Protein AF-0000000081896675 (afdb_homodimer)

Secondary structure (DSSP, 8-state):
--------HHHHHHHHHHHHH----SHHHHHHHHHHH--GGGSSHHHHHHHHHHHHHHHHH-TTTS-HHHHHHHHHHHHHHHHS-HHHHHHHHHT--SSHHHHHHHHHHHHHHHHHHHHHHHHHS-HHHH--/--------HHHHHHHHHHHHH----SHHHHHHHHHHH--GGGSSHHHHHHHHHHHHHHHHH-TTTS-HHHHHHHHHHHHHHHHS-HHHHHHHHHT--SSHHHHHHHHHHHHHHHHHHHHHHHHHS-TTTS--

Nearest PDB structures (foldseek):
  3lhr-assembly1_A  TM=9.397E-01  e=2.210E-07  Homo sapiens
  2fi2-assembly1_B  TM=7.933E-01  e=1.706E-06  Homo sapiens
  2fi2-assembly1_A  TM=7.905E-01  e=7.663E-06  Homo sapiens
  4bhx-assembly1_A  TM=8.674E-01  e=9.006E-05  Homo sapiens
  4e6s-assembly1_A-2  TM=8.207E-01  e=6.280E-05  Mus musculus

InterPro domains:
  IPR003309 SCAN domain [PF02023] (29-116)
  IPR003309 SCAN domain [PS50804] (32-110)
  IPR003309 SCAN domain [SM00431] (28-124)
  IPR003309 SCAN domain [cd07936] (28-111)
  IPR038269 SCAN domain superfamily [G3DSA:1.10.4020.10] (24-125)
  IPR050916 SCAN domain and C2H2-type zinc finger [PTHR45935] (19-122)

Radius of gyration: 24.99 Å; Cα contacts (8 Å, |Δi|>4): 218; chains: 2; bounding box: 49×81×49 Å

Organism: Varanus komodoensis (NCBI:txid61221)

Structure (mmCIF, N/CA/C/O backbone):
data_AF-0000000081896675-model_v1
#
loop_
_entity.id
_entity.type
_entity.pdbx_description
1 polymer 'SCAN box domain-containing protein'
#
loop_
_atom_site.group_PDB
_atom_site.id
_atom_site.type_symbol
_atom_site.label_atom_id
_atom_site.label_alt_id
_atom_site.label_comp_id
_atom_site.label_asym_id
_atom_site.label_entity_id
_atom_site.label_seq_id
_atom_site.pdbx_PDB_ins_code
_atom_site.Cartn_x
_atom_site.Cartn_y
_atom_site.Cartn_z
_atom_site.occupancy
_atom_site.B_iso_or_equiv
_atom_site.auth_seq_id
_atom_site.auth_comp_id
_atom_site.auth_asym_id
_atom_site.auth_atom_id
_atom_site.pdbx_PDB_model_num
ATOM 1 N N . MET A 1 1 ? -23.453 37.656 -21.078 1 29.42 1 MET A N 1
ATOM 2 C CA . MET A 1 1 ? -22.656 37.938 -19.875 1 29.42 1 MET A CA 1
ATOM 3 C C . MET A 1 1 ? -22 36.656 -19.344 1 29.42 1 MET A C 1
ATOM 5 O O . MET A 1 1 ? -22.688 35.719 -18.953 1 29.42 1 MET A O 1
ATOM 9 N N . GLU A 1 2 ? -20.969 36.188 -20 1 34.16 2 GLU A N 1
ATOM 10 C CA . GLU A 1 2 ? -20.188 34.969 -19.906 1 34.16 2 GLU A CA 1
ATOM 11 C C . GLU A 1 2 ? -19.688 34.75 -18.469 1 34.16 2 GLU A C 1
ATOM 13 O O . GLU A 1 2 ? -19.062 35.656 -17.891 1 34.16 2 GLU A O 1
ATOM 18 N N . GLY A 1 3 ? -20.406 34.156 -17.547 1 33.5 3 GLY A N 1
ATOM 19 C CA . GLY A 1 3 ? -20.141 33.938 -16.141 1 33.5 3 GLY A CA 1
ATOM 20 C C . GLY A 1 3 ? -18.766 33.406 -15.859 1 33.5 3 GLY A C 1
ATOM 21 O O . GLY A 1 3 ? -18.406 32.312 -16.359 1 33.5 3 GLY A O 1
ATOM 22 N N . LYS A 1 4 ? -17.719 34.25 -15.648 1 40.53 4 LYS A N 1
ATOM 23 C CA . LYS A 1 4 ? -16.359 33.969 -15.172 1 40.53 4 LYS A CA 1
ATOM 24 C C . LYS A 1 4 ? -16.391 33.031 -13.977 1 40.53 4 LYS A C 1
ATOM 26 O O . LYS A 1 4 ? -16.906 33.375 -12.914 1 40.53 4 LYS A O 1
ATOM 31 N N . ILE A 1 5 ? -16.609 31.844 -14.156 1 43.22 5 ILE A N 1
ATOM 32 C CA . ILE A 1 5 ? -16.453 30.891 -13.07 1 43.22 5 ILE A CA 1
ATOM 33 C C . ILE A 1 5 ? -15.164 31.172 -12.305 1 43.22 5 ILE A C 1
ATOM 35 O O . ILE A 1 5 ? -14.078 31.219 -12.891 1 43.22 5 ILE A O 1
ATOM 39 N N . SER A 1 6 ? -15.203 32.156 -11.273 1 36.41 6 SER A N 1
ATOM 40 C CA . SER A 1 6 ? -14.188 32.438 -10.273 1 36.41 6 SER A CA 1
ATOM 41 C C . SER A 1 6 ? -13.508 31.188 -9.773 1 36.41 6 SER A C 1
ATOM 43 O O . SER A 1 6 ? -14.18 30.25 -9.305 1 36.41 6 SER A O 1
ATOM 45 N N . SER A 1 7 ? -12.633 30.703 -10.523 1 44.41 7 SER A N 1
ATOM 46 C CA . SER A 1 7 ? -11.734 29.719 -9.93 1 44.41 7 SER A CA 1
ATOM 47 C C . SER A 1 7 ? -11.469 30.031 -8.461 1 44.41 7 SER A C 1
ATOM 49 O O . SER A 1 7 ? -10.883 31.062 -8.141 1 44.41 7 SER A O 1
ATOM 51 N N . GLY A 1 8 ? -12.359 29.859 -7.492 1 40.22 8 GLY A N 1
ATOM 52 C CA . GLY A 1 8 ? -12.438 30.156 -6.074 1 40.22 8 GLY A CA 1
ATOM 53 C C . GLY A 1 8 ? -11.125 29.953 -5.344 1 40.22 8 GLY A C 1
ATOM 54 O O . GLY A 1 8 ? -10.18 29.406 -5.91 1 40.22 8 GLY A O 1
ATOM 55 N N . PRO A 1 9 ? -10.93 30.516 -4.039 1 47.03 9 PRO A N 1
ATOM 56 C CA . PRO A 1 9 ? -9.766 30.484 -3.15 1 47.03 9 PRO A CA 1
ATOM 57 C C . PRO A 1 9 ? -9.039 29.141 -3.168 1 47.03 9 PRO A C 1
ATOM 59 O O . PRO A 1 9 ? -7.883 29.062 -2.746 1 47.03 9 PRO A O 1
ATOM 62 N N . GLU A 1 10 ? -9.742 28.172 -3.484 1 49.12 10 GLU A N 1
ATOM 63 C CA . GLU A 1 10 ? -9.148 26.844 -3.453 1 49.12 10 GLU A CA 1
ATOM 64 C C . GLU A 1 10 ? -8.078 26.703 -4.531 1 49.12 10 GLU A C 1
ATOM 66 O O . GLU A 1 10 ? -7.051 26.062 -4.309 1 49.12 10 GLU A O 1
ATOM 71 N N . ALA A 1 11 ? -8.297 27.188 -5.664 1 51.72 11 ALA A N 1
ATOM 72 C CA . ALA A 1 11 ? -7.352 27.188 -6.773 1 51.72 11 ALA A CA 1
ATOM 73 C C . ALA A 1 11 ? -6.109 28.016 -6.441 1 51.72 11 ALA A C 1
ATOM 75 O O . ALA A 1 11 ? -4.988 27.625 -6.781 1 51.72 11 ALA A O 1
ATOM 76 N N . GLY A 1 12 ? -6.242 29.078 -5.832 1 47.81 12 GLY A N 1
ATOM 77 C CA . GLY A 1 12 ? -5.156 29.938 -5.391 1 47.81 12 GLY A CA 1
ATOM 78 C C . GLY A 1 12 ? -4.23 29.25 -4.395 1 47.81 12 GLY A C 1
ATOM 79 O O . GLY A 1 12 ? -3.008 29.391 -4.488 1 47.81 12 GLY A O 1
ATOM 80 N N . ARG A 1 13 ? -4.883 28.672 -3.482 1 49.53 13 ARG A N 1
ATOM 81 C CA . ARG A 1 13 ? -4.094 27.969 -2.475 1 49.53 13 ARG A CA 1
ATOM 82 C C . ARG A 1 13 ? -3.314 26.812 -3.094 1 49.53 13 ARG A C 1
ATOM 84 O O . ARG A 1 13 ? -2.139 26.609 -2.783 1 49.53 13 ARG A O 1
ATOM 91 N N . ARG A 1 14 ? -3.943 26.109 -3.961 1 49.22 14 ARG A N 1
ATOM 92 C CA . ARG A 1 14 ? -3.289 25.016 -4.68 1 49.22 14 ARG A CA 1
ATOM 93 C C . ARG A 1 14 ? -2.117 25.547 -5.508 1 49.22 14 ARG A C 1
ATOM 95 O O . ARG A 1 14 ? -1.082 24.875 -5.613 1 49.22 14 ARG A O 1
ATOM 102 N N . GLY A 1 15 ? -2.322 26.516 -6.203 1 49.38 15 GLY A N 1
ATOM 103 C CA . GLY A 1 15 ? -1.265 27.172 -6.965 1 49.38 15 GLY A CA 1
ATOM 104 C C . GLY A 1 15 ? -0.111 27.641 -6.098 1 49.38 15 GLY A C 1
ATOM 105 O O . GLY A 1 15 ? 1.053 27.5 -6.48 1 49.38 15 GLY A O 1
ATOM 106 N N . LEU A 1 16 ? -0.355 28.266 -4.984 1 46.56 16 LEU A N 1
ATOM 107 C CA . LEU A 1 16 ? 0.668 28.781 -4.086 1 46.56 16 LEU A CA 1
ATOM 108 C C . LEU A 1 16 ? 1.479 27.641 -3.473 1 46.56 16 LEU A C 1
ATOM 110 O O . LEU A 1 16 ? 2.707 27.734 -3.381 1 46.56 16 LEU A O 1
ATOM 114 N N . VAL A 1 17 ? 0.762 26.656 -2.984 1 49.81 17 VAL A N 1
ATOM 115 C CA . VAL A 1 17 ? 1.517 25.578 -2.363 1 49.81 17 VAL A CA 1
ATOM 116 C C . VAL A 1 17 ? 2.385 24.891 -3.41 1 49.81 17 VAL A C 1
ATOM 118 O O . VAL A 1 17 ? 3.523 24.516 -3.131 1 49.81 17 VAL A O 1
ATOM 121 N N . ARG A 1 18 ? 1.844 24.688 -4.641 1 50.22 18 ARG A N 1
ATOM 122 C CA . ARG A 1 18 ? 2.658 24.109 -5.703 1 50.22 18 ARG A CA 1
ATOM 123 C C . ARG A 1 18 ? 3.893 24.969 -5.977 1 50.22 18 ARG A C 1
ATOM 125 O O . ARG A 1 18 ? 4.961 24.438 -6.289 1 50.22 18 ARG A O 1
ATOM 132 N N . LYS A 1 19 ? 3.832 26.219 -6.141 1 49.09 19 LYS A N 1
ATOM 133 C CA . LYS A 1 19 ? 4.941 27.141 -6.402 1 49.09 19 LYS A CA 1
ATOM 134 C C . LYS A 1 19 ? 6.023 27 -5.332 1 49.09 19 LYS A C 1
ATOM 136 O O . LYS A 1 19 ? 7.207 27.188 -5.613 1 49.09 19 LYS A O 1
ATOM 141 N N . ILE A 1 20 ? 5.727 26.891 -4.051 1 48.5 20 ILE A N 1
ATOM 142 C CA . ILE A 1 20 ? 6.719 26.828 -2.98 1 48.5 20 ILE A CA 1
ATOM 143 C C . ILE A 1 20 ? 7.41 25.453 -2.998 1 48.5 20 ILE A C 1
ATOM 145 O O . ILE A 1 20 ? 8.625 25.375 -2.799 1 48.5 20 ILE A O 1
ATOM 149 N N . LEU A 1 21 ? 6.629 24.469 -3.125 1 46.22 21 LEU A N 1
ATOM 150 C CA . LEU A 1 21 ? 7.266 23.188 -2.881 1 46.22 21 LEU A CA 1
ATOM 151 C C . LEU A 1 21 ? 8.008 22.703 -4.121 1 46.22 21 LEU A C 1
ATOM 153 O O . LEU A 1 21 ? 8.797 21.75 -4.051 1 46.22 21 LEU A O 1
ATOM 157 N N . GLY A 1 22 ? 8.289 23.516 -5.211 1 46.34 22 GLY A N 1
ATOM 158 C CA . GLY A 1 22 ? 9.156 23.281 -6.359 1 46.34 22 GLY A CA 1
ATOM 159 C C . GLY A 1 22 ? 8.992 21.891 -6.961 1 46.34 22 GLY A C 1
ATOM 160 O O . GLY A 1 22 ? 9.875 21.422 -7.676 1 46.34 22 GLY A O 1
ATOM 161 N N . GLY A 1 23 ? 8.242 20.984 -6.332 1 48.16 23 GLY A N 1
ATOM 162 C CA . GLY A 1 23 ? 8.375 19.609 -6.801 1 48.16 23 GLY A CA 1
ATOM 163 C C . GLY A 1 23 ? 7.805 19.406 -8.195 1 48.16 23 GLY A C 1
ATOM 164 O O . GLY A 1 23 ? 6.949 20.172 -8.641 1 48.16 23 GLY A O 1
ATOM 165 N N . GLU A 1 24 ? 8.547 19.125 -9.055 1 49.91 24 GLU A N 1
ATOM 166 C CA . GLU A 1 24 ? 8.055 18.625 -10.344 1 49.91 24 GLU A CA 1
ATOM 167 C C . GLU A 1 24 ? 6.75 17.859 -10.18 1 49.91 24 GLU A C 1
ATOM 169 O O . GLU A 1 24 ? 6.668 16.938 -9.367 1 49.91 24 GLU A O 1
ATOM 174 N N . PRO A 1 25 ? 5.629 18.359 -10.32 1 48.69 25 PRO A N 1
ATOM 175 C CA . PRO A 1 25 ? 4.254 17.969 -10.016 1 48.69 25 PRO A CA 1
ATOM 176 C C . PRO A 1 25 ? 4.078 16.453 -9.93 1 48.69 25 PRO A C 1
ATOM 178 O O . PRO A 1 25 ? 5.055 15.711 -10.055 1 48.69 25 PRO A O 1
ATOM 181 N N . GLY A 1 26 ? 2.721 15.914 -10.445 1 53.03 26 GLY A N 1
ATOM 182 C CA . GLY A 1 26 ? 1.498 15.133 -10.531 1 53.03 26 GLY A CA 1
ATOM 183 C C . GLY A 1 26 ? 1.747 13.672 -10.875 1 53.03 26 GLY A C 1
ATOM 184 O O . GLY A 1 26 ? 0.812 12.867 -10.914 1 53.03 26 GLY A O 1
ATOM 185 N N . SER A 1 27 ? 2.926 13.352 -11.25 1 75.38 27 SER A N 1
ATOM 186 C CA . SER A 1 27 ? 3.078 12.148 -12.055 1 75.38 27 SER A CA 1
ATOM 187 C C . SER A 1 27 ? 3.221 10.914 -11.172 1 75.38 27 SER A C 1
ATOM 189 O O . SER A 1 27 ? 2.625 9.867 -11.461 1 75.38 27 SER A O 1
ATOM 191 N N . SER A 1 28 ? 3.793 11.164 -9.914 1 88.69 28 SER A N 1
ATOM 192 C CA . SER A 1 28 ? 4.027 9.945 -9.148 1 88.69 28 SER A CA 1
ATOM 193 C C . SER A 1 28 ? 2.725 9.391 -8.578 1 88.69 28 SER A C 1
ATOM 195 O O . SER A 1 28 ? 2.502 8.18 -8.594 1 88.69 28 SER A O 1
ATOM 197 N N . ASP A 1 29 ? 1.844 10.344 -8.188 1 92.38 29 ASP A N 1
ATOM 198 C CA . ASP A 1 29 ? 0.586 9.922 -7.578 1 92.38 29 ASP A CA 1
ATOM 199 C C . ASP A 1 29 ? -0.315 9.234 -8.602 1 92.38 29 ASP A C 1
ATOM 201 O O . ASP A 1 29 ? -1.058 8.312 -8.258 1 92.38 29 ASP A O 1
ATOM 205 N N . GLU A 1 30 ? -0.283 9.727 -9.75 1 92.31 30 GLU A N 1
ATOM 206 C CA . GLU A 1 30 ? -1.066 9.094 -10.805 1 92.31 30 GLU A CA 1
ATOM 207 C C . GLU A 1 30 ? -0.632 7.645 -11.023 1 92.31 30 GLU A C 1
ATOM 209 O O . GLU A 1 30 ? -1.472 6.758 -11.172 1 92.31 30 GLU A O 1
ATOM 214 N N . TRP A 1 31 ? 0.577 7.477 -11.062 1 95.25 31 TRP A N 1
ATOM 215 C CA . TRP A 1 31 ? 1.111 6.129 -11.234 1 95.25 31 TRP A CA 1
ATOM 216 C C . TRP A 1 31 ? 0.813 5.262 -10.016 1 95.25 31 TRP A C 1
ATOM 218 O O . TRP A 1 31 ? 0.477 4.082 -10.148 1 95.25 31 TRP A O 1
ATOM 228 N N . ARG A 1 32 ? 0.922 5.828 -8.812 1 97.38 32 ARG A N 1
ATOM 229 C CA . ARG A 1 32 ? 0.556 5.125 -7.586 1 97.38 32 ARG A CA 1
ATOM 230 C C . ARG A 1 32 ? -0.893 4.652 -7.637 1 97.38 32 ARG A C 1
ATOM 232 O O . ARG A 1 32 ? -1.188 3.506 -7.301 1 97.38 32 ARG A O 1
ATOM 239 N N . GLN A 1 33 ? -1.755 5.535 -8.07 1 96 33 GLN A N 1
ATOM 240 C CA . GLN A 1 33 ? -3.172 5.203 -8.18 1 96 33 GLN A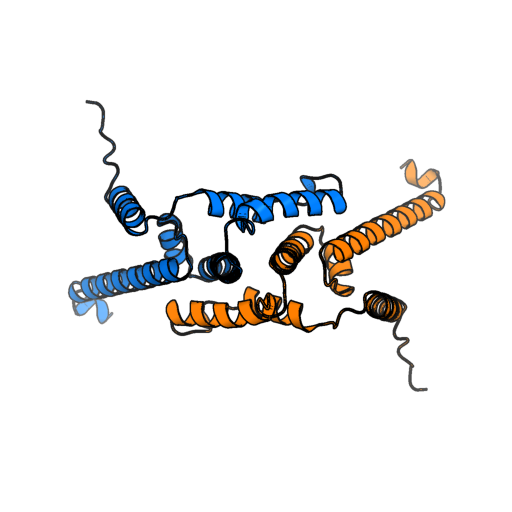 CA 1
ATOM 241 C C . GLN A 1 33 ? -3.395 4.055 -9.164 1 96 33 GLN A C 1
ATOM 243 O O . GLN A 1 33 ? -4.164 3.133 -8.883 1 96 33 GLN A O 1
ATOM 248 N N . ARG A 1 34 ? -2.715 4.141 -10.281 1 96.88 34 ARG A N 1
ATOM 249 C CA . ARG A 1 34 ? -2.824 3.072 -11.266 1 96.88 34 ARG A CA 1
ATOM 250 C C . ARG A 1 34 ? -2.301 1.754 -10.703 1 96.88 34 ARG A C 1
ATOM 252 O O . ARG A 1 34 ? -2.881 0.695 -10.953 1 96.88 34 ARG A O 1
ATOM 259 N N . PHE A 1 35 ? -1.201 1.82 -9.984 1 98.25 35 PHE A N 1
ATOM 260 C CA . PHE A 1 35 ? -0.596 0.659 -9.344 1 98.25 35 PHE A CA 1
ATOM 261 C C . PHE A 1 35 ? -1.557 0.03 -8.344 1 98.25 35 PHE A C 1
ATOM 263 O O . PHE A 1 35 ? -1.77 -1.185 -8.359 1 98.25 35 PHE A O 1
ATOM 270 N N . ARG A 1 36 ? -2.203 0.845 -7.59 1 98.12 36 ARG A N 1
ATOM 271 C CA . ARG A 1 36 ? -3.084 0.346 -6.539 1 98.12 36 ARG A CA 1
ATOM 272 C C . ARG A 1 36 ? -4.441 -0.052 -7.102 1 98.12 36 ARG A C 1
ATOM 274 O O . ARG A 1 36 ? -5.113 -0.932 -6.559 1 98.12 36 ARG A O 1
ATOM 281 N N . GLN A 1 37 ? -4.863 0.538 -8.117 1 97.38 37 GLN A N 1
ATOM 282 C CA . GLN A 1 37 ? -6.18 0.288 -8.688 1 97.38 37 GLN A CA 1
ATOM 283 C C . GLN A 1 37 ? -6.125 -0.842 -9.719 1 97.38 37 GLN A C 1
ATOM 285 O O . GLN A 1 37 ? -7.164 -1.289 -10.211 1 97.38 37 GLN A O 1
ATOM 290 N N . PHE A 1 38 ? -4.934 -1.321 -10.008 1 98.19 38 PHE A N 1
ATOM 291 C CA . PHE A 1 38 ? -4.781 -2.441 -10.922 1 98.19 38 PHE A CA 1
ATOM 292 C C . PHE A 1 38 ? -5.473 -3.686 -10.383 1 98.19 38 PHE A C 1
ATOM 294 O O . PHE A 1 38 ? -5.359 -3.996 -9.195 1 98.19 38 PHE A O 1
ATOM 301 N N . HIS A 1 39 ? -6.211 -4.441 -11.266 1 97.5 39 HIS A N 1
ATOM 302 C CA . HIS A 1 39 ? -6.934 -5.633 -10.844 1 97.5 39 HIS A CA 1
ATOM 303 C C . HIS A 1 39 ? -6.402 -6.879 -11.547 1 97.5 39 HIS A C 1
ATOM 305 O O . HIS A 1 39 ? -5.879 -6.789 -12.656 1 97.5 39 HIS A O 1
ATOM 311 N N . TYR A 1 40 ? -6.672 -7.941 -10.906 1 98.25 40 TYR A N 1
ATOM 312 C CA . TYR A 1 40 ? -6.219 -9.234 -11.398 1 98.25 40 TYR A CA 1
ATOM 313 C C . TYR A 1 40 ? -6.727 -9.484 -12.812 1 98.25 40 TYR A C 1
ATOM 315 O O . TYR A 1 40 ? -6.004 -10.031 -13.648 1 98.25 40 TYR A O 1
ATOM 323 N N . GLN A 1 41 ? -7.938 -9.086 -13.047 1 97 41 GLN A N 1
ATOM 324 C CA . GLN A 1 41 ? -8.617 -9.391 -14.305 1 97 41 GLN A CA 1
ATOM 325 C C . GLN A 1 41 ? -8.016 -8.594 -15.461 1 97 41 GLN A C 1
ATOM 327 O O . GLN A 1 41 ? -8.289 -8.883 -16.625 1 97 41 GLN A O 1
ATOM 332 N N . GLU A 1 42 ? -7.203 -7.656 -15.188 1 97.06 42 GLU A N 1
ATOM 333 C CA . GLU A 1 42 ? -6.664 -6.773 -16.219 1 97.06 42 GLU A CA 1
ATOM 334 C C . GLU A 1 42 ? -5.488 -7.426 -16.938 1 97.06 42 GLU A C 1
ATOM 336 O O . GLU A 1 42 ? -4.902 -6.828 -17.844 1 97.06 42 GLU A O 1
ATOM 341 N N . ALA A 1 43 ? -5.043 -8.609 -16.625 1 96.56 43 ALA A N 1
ATOM 342 C CA . ALA A 1 43 ? -3.953 -9.344 -17.25 1 96.56 43 ALA A CA 1
ATOM 343 C C . ALA A 1 43 ? -4.254 -10.844 -17.297 1 96.56 43 ALA A C 1
ATOM 345 O O . ALA A 1 43 ? -5.145 -11.32 -16.594 1 96.56 43 ALA A O 1
ATOM 346 N N . GLU A 1 44 ? -3.361 -11.477 -18.125 1 94.62 44 GLU A N 1
ATOM 347 C CA . GLU A 1 44 ? -3.582 -12.906 -18.344 1 94.62 44 GLU A CA 1
ATOM 348 C C . GLU A 1 44 ? -2.838 -13.742 -17.312 1 94.62 44 GLU A C 1
ATOM 350 O O . GLU A 1 44 ? -1.721 -14.203 -17.562 1 94.62 44 GLU A O 1
ATOM 355 N N . GLY A 1 45 ? -3.412 -13.938 -16.156 1 96.81 45 GLY A N 1
ATOM 356 C CA . GLY A 1 45 ? -2.848 -14.82 -15.156 1 96.81 45 GLY A CA 1
ATOM 357 C C . GLY A 1 45 ? -1.881 -14.125 -14.219 1 96.81 45 GLY A C 1
ATOM 358 O O . GLY A 1 45 ? -1.584 -12.945 -14.391 1 96.81 45 GLY A O 1
ATOM 359 N N . PRO A 1 46 ? -1.298 -14.891 -13.305 1 98.44 46 PRO A N 1
ATOM 360 C CA . PRO A 1 46 ? -0.486 -14.336 -12.219 1 98.44 46 PRO A CA 1
ATOM 361 C C . PRO A 1 46 ? 0.821 -13.719 -12.719 1 98.44 46 PRO A C 1
ATOM 363 O O . PRO A 1 46 ? 1.224 -12.656 -12.242 1 98.44 46 PRO A O 1
ATOM 366 N N . ARG A 1 47 ? 1.521 -14.359 -13.641 1 98.38 47 ARG A N 1
ATOM 367 C CA . ARG A 1 47 ? 2.814 -13.883 -14.125 1 98.38 47 ARG A CA 1
ATOM 368 C C . ARG A 1 47 ? 2.674 -12.539 -14.828 1 98.38 47 ARG A C 1
ATOM 370 O O . ARG A 1 47 ? 3.461 -11.617 -14.586 1 98.38 47 ARG A O 1
ATOM 377 N N . GLU A 1 48 ? 1.73 -12.438 -15.648 1 98.62 48 GLU A N 1
ATOM 378 C CA . GLU A 1 48 ? 1.511 -11.172 -16.344 1 98.62 48 GLU A CA 1
ATOM 379 C C . GLU A 1 48 ? 1.033 -10.086 -15.391 1 98.62 48 GLU A C 1
ATOM 381 O O . GLU A 1 48 ? 1.418 -8.922 -15.523 1 98.62 48 GLU A O 1
ATOM 386 N N . VAL A 1 49 ? 0.105 -10.461 -14.484 1 98.75 49 VAL A N 1
ATOM 387 C CA . VAL A 1 49 ? -0.344 -9.523 -13.461 1 98.75 49 VAL A CA 1
ATOM 388 C C . VAL A 1 49 ? 0.862 -8.945 -12.727 1 98.75 49 VAL A C 1
ATOM 390 O O . VAL A 1 49 ? 0.992 -7.723 -12.594 1 98.75 49 VAL A O 1
ATOM 393 N N . CYS A 1 50 ? 1.746 -9.797 -12.32 1 98.81 50 CYS A N 1
ATOM 394 C CA . CYS A 1 50 ? 2.928 -9.352 -11.586 1 98.81 50 CYS A CA 1
ATOM 395 C C . CYS A 1 50 ? 3.805 -8.453 -12.453 1 98.81 50 CYS A C 1
ATOM 397 O O . CYS A 1 50 ? 4.363 -7.473 -11.969 1 98.81 50 CYS A O 1
ATOM 399 N N . SER A 1 51 ? 3.969 -8.766 -13.672 1 98.62 51 SER A N 1
ATOM 400 C CA . SER A 1 51 ? 4.758 -7.965 -14.609 1 98.62 51 SER A CA 1
ATOM 401 C C . SER A 1 51 ? 4.18 -6.559 -14.758 1 98.62 51 SER A C 1
ATOM 403 O O . SER A 1 51 ? 4.922 -5.578 -14.781 1 98.62 51 SER A O 1
ATOM 405 N N . ARG A 1 52 ? 2.869 -6.469 -14.852 1 98.44 52 ARG A N 1
ATOM 406 C CA . ARG A 1 52 ? 2.199 -5.176 -14.969 1 98.44 52 ARG A CA 1
ATOM 407 C C . ARG A 1 52 ? 2.375 -4.355 -13.695 1 98.44 52 ARG A C 1
ATOM 409 O O . ARG A 1 52 ? 2.637 -3.15 -13.758 1 98.44 52 ARG A O 1
ATOM 416 N N . LEU A 1 53 ? 2.24 -5.039 -12.609 1 98.81 53 LEU A N 1
ATOM 417 C CA . LEU A 1 53 ? 2.453 -4.359 -11.336 1 98.81 53 LEU A CA 1
ATOM 418 C C . LEU A 1 53 ? 3.883 -3.838 -11.234 1 98.81 53 LEU A C 1
ATOM 420 O O . LEU A 1 53 ? 4.113 -2.748 -10.703 1 98.81 53 LEU A O 1
ATOM 424 N N . HIS A 1 54 ? 4.797 -4.629 -11.719 1 98.69 54 HIS A N 1
ATOM 425 C CA . HIS A 1 54 ? 6.191 -4.203 -11.742 1 98.69 54 HIS A CA 1
ATOM 426 C C . HIS A 1 54 ? 6.359 -2.916 -12.547 1 98.69 54 HIS A C 1
ATOM 428 O O . HIS A 1 54 ? 7.004 -1.972 -12.078 1 98.69 54 HIS A O 1
ATOM 434 N N . GLU A 1 55 ? 5.816 -2.877 -13.656 1 98.19 55 GLU A N 1
ATOM 435 C CA . GLU A 1 55 ? 5.902 -1.704 -14.523 1 98.19 55 GLU A CA 1
ATOM 436 C C . GLU A 1 55 ? 5.293 -0.477 -13.852 1 98.19 55 GLU A C 1
ATOM 438 O O . GLU A 1 55 ? 5.891 0.602 -13.852 1 98.19 55 GLU A O 1
ATOM 443 N N . LEU A 1 56 ? 4.141 -0.646 -13.297 1 97.44 56 LEU A N 1
ATOM 444 C CA . LEU A 1 56 ? 3.445 0.455 -12.641 1 97.44 56 LEU A CA 1
ATOM 445 C C . LEU A 1 56 ? 4.215 0.929 -11.414 1 97.44 56 LEU A C 1
ATOM 447 O O . LEU A 1 56 ? 4.344 2.133 -11.18 1 97.44 56 LEU A O 1
ATOM 451 N N . CYS A 1 57 ? 4.703 -0.044 -10.625 1 98.5 57 CYS A N 1
ATOM 452 C CA . CYS A 1 57 ? 5.449 0.298 -9.414 1 98.5 57 CYS A CA 1
ATOM 453 C C . CYS A 1 57 ? 6.734 1.039 -9.758 1 98.5 57 CYS A C 1
ATOM 455 O O . CYS A 1 57 ? 7.141 1.955 -9.039 1 98.5 57 CYS A O 1
ATOM 457 N N . LEU A 1 58 ? 7.363 0.691 -10.805 1 97.81 58 LEU A N 1
ATOM 458 C CA . LEU A 1 58 ? 8.57 1.365 -11.281 1 97.81 58 LEU A CA 1
ATOM 459 C C . LEU A 1 58 ? 8.289 2.84 -11.555 1 97.81 58 LEU A C 1
ATOM 461 O O . LEU A 1 58 ? 9.109 3.701 -11.227 1 97.81 58 LEU A O 1
ATOM 465 N N . GLN A 1 59 ? 7.18 3.09 -12.148 1 95.88 59 GLN A N 1
ATOM 466 C CA . GLN A 1 59 ? 6.816 4.461 -12.484 1 95.88 59 GLN A CA 1
ATOM 467 C C . GLN A 1 59 ? 6.391 5.242 -11.25 1 95.88 59 GLN A C 1
ATOM 469 O O . GLN A 1 59 ? 6.559 6.461 -11.188 1 95.88 59 GLN A O 1
ATOM 474 N N . TRP A 1 60 ? 5.883 4.504 -10.312 1 97.25 60 TRP A N 1
ATOM 475 C CA . TRP A 1 60 ? 5.492 5.129 -9.055 1 97.25 60 TRP A CA 1
ATOM 476 C C . TRP A 1 60 ? 6.719 5.488 -8.219 1 97.25 60 TRP A C 1
ATOM 478 O O . TRP A 1 60 ? 6.926 6.656 -7.887 1 97.25 60 TRP A O 1
ATOM 488 N N . LEU A 1 61 ? 7.598 4.531 -7.973 1 97.19 61 LEU A N 1
ATOM 489 C CA . LEU A 1 61 ? 8.695 4.711 -7.027 1 97.19 61 LEU A CA 1
ATOM 490 C C . LEU A 1 61 ? 9.938 5.25 -7.734 1 97.19 61 LEU A C 1
ATOM 492 O O . LEU A 1 61 ? 10.82 5.816 -7.09 1 97.19 61 LEU A O 1
ATOM 496 N N . LYS A 1 62 ? 10.062 5.004 -8.961 1 96.12 62 LYS A N 1
ATOM 497 C CA . LYS A 1 62 ? 11.117 5.543 -9.812 1 96.12 62 LYS A CA 1
ATOM 498 C C . LYS A 1 62 ? 12.484 5.371 -9.172 1 96.12 62 LYS A C 1
ATOM 500 O O . LYS A 1 62 ? 13.227 6.348 -9 1 96.12 62 LYS A O 1
ATOM 505 N N . PRO A 1 63 ? 12.906 4.148 -9.023 1 96.44 63 PRO A N 1
ATOM 506 C CA . PRO A 1 63 ? 14.195 3.893 -8.367 1 96.44 63 PRO A CA 1
ATOM 507 C C . PRO A 1 63 ? 15.375 4.484 -9.133 1 96.44 63 PRO A C 1
ATOM 509 O O . PRO A 1 63 ? 16.422 4.777 -8.539 1 96.44 63 PRO A O 1
ATOM 512 N N . GLU A 1 64 ? 15.25 4.691 -10.359 1 95.88 64 GLU A N 1
ATOM 513 C CA . GLU A 1 64 ? 16.344 5.242 -11.164 1 95.88 64 GLU A CA 1
ATOM 514 C C . GLU A 1 64 ? 16.578 6.711 -10.828 1 95.88 64 GLU A C 1
ATOM 516 O O . GLU A 1 64 ? 17.672 7.242 -11.094 1 95.88 64 GLU A O 1
ATOM 521 N N . ARG A 1 65 ? 15.641 7.379 -10.25 1 95.88 65 ARG A N 1
ATOM 522 C CA . ARG A 1 65 ? 15.734 8.812 -10 1 95.88 65 ARG A CA 1
ATOM 523 C C . ARG A 1 65 ? 15.695 9.117 -8.508 1 95.88 65 ARG A C 1
ATOM 525 O O . ARG A 1 65 ? 16.016 10.227 -8.086 1 95.88 65 ARG A O 1
ATOM 532 N N . ARG A 1 66 ? 15.32 8.117 -7.734 1 94.81 66 ARG A N 1
ATOM 533 C CA . ARG A 1 66 ? 15.102 8.375 -6.316 1 94.81 66 ARG A CA 1
ATOM 534 C C . ARG A 1 66 ? 16.016 7.508 -5.461 1 94.81 66 ARG A C 1
ATOM 536 O O . ARG A 1 66 ? 16.406 6.41 -5.871 1 94.81 66 ARG A O 1
ATOM 543 N N . THR A 1 67 ? 16.312 8.117 -4.297 1 97.12 67 THR A N 1
ATOM 544 C CA . THR A 1 67 ? 17.094 7.363 -3.324 1 97.12 67 THR A CA 1
ATOM 545 C C . THR A 1 67 ? 16.203 6.391 -2.551 1 97.12 67 THR A C 1
ATOM 547 O O . THR A 1 67 ? 14.977 6.434 -2.666 1 97.12 67 THR A O 1
ATOM 550 N N . LYS A 1 68 ? 16.797 5.535 -1.822 1 98.12 68 LYS A N 1
ATOM 551 C CA . LYS A 1 68 ? 16.047 4.59 -1.004 1 98.12 68 LYS A CA 1
ATOM 552 C C . LYS A 1 68 ? 15.125 5.316 -0.023 1 98.12 68 LYS A C 1
ATOM 554 O O . LYS A 1 68 ? 13.969 4.926 0.164 1 98.12 68 LYS A O 1
ATOM 559 N N . THR A 1 69 ? 15.641 6.438 0.52 1 97.88 69 THR A N 1
ATOM 560 C CA . THR A 1 69 ? 14.875 7.211 1.49 1 97.88 69 THR A CA 1
ATOM 561 C C . THR A 1 69 ? 13.68 7.883 0.822 1 97.88 69 THR A C 1
ATOM 563 O O . THR A 1 69 ? 12.609 7.988 1.419 1 97.88 69 THR A O 1
ATOM 566 N N . GLN A 1 70 ? 13.859 8.273 -0.326 1 96.44 70 GLN A N 1
ATOM 567 C CA . GLN A 1 70 ? 12.781 8.906 -1.081 1 96.44 70 GLN A CA 1
ATOM 568 C C . GLN A 1 70 ? 11.711 7.891 -1.47 1 96.44 70 GLN A C 1
ATOM 570 O O . GLN A 1 70 ? 10.516 8.203 -1.473 1 96.44 70 GLN A O 1
ATOM 575 N N . MET A 1 71 ? 12.086 6.684 -1.859 1 97.5 71 MET A N 1
ATOM 576 C CA . MET A 1 71 ? 11.125 5.617 -2.141 1 97.5 71 MET A CA 1
ATOM 577 C C . MET A 1 71 ? 10.32 5.266 -0.892 1 97.5 71 MET A C 1
ATOM 579 O O . MET A 1 71 ? 9.102 5.121 -0.955 1 97.5 71 MET A O 1
ATOM 583 N N . LEU A 1 72 ? 11.086 5.188 0.216 1 98.19 72 LEU A N 1
ATOM 584 C CA . LEU A 1 72 ? 10.461 4.938 1.512 1 98.19 72 LEU A CA 1
ATOM 585 C C . LEU A 1 72 ? 9.406 6 1.819 1 98.19 72 LEU A C 1
ATOM 587 O O . LEU A 1 72 ? 8.305 5.676 2.266 1 98.19 72 LEU A O 1
ATOM 591 N N . ASP A 1 73 ? 9.742 7.211 1.536 1 98.12 73 ASP A N 1
ATOM 592 C CA . ASP A 1 73 ? 8.852 8.328 1.823 1 98.12 73 ASP A CA 1
ATOM 593 C C . ASP A 1 73 ? 7.559 8.227 1.016 1 98.12 73 ASP A C 1
ATOM 595 O O . ASP A 1 73 ? 6.484 8.586 1.505 1 98.12 73 ASP A O 1
ATOM 599 N N . LEU A 1 74 ? 7.656 7.75 -0.218 1 97.69 74 LEU A N 1
ATOM 600 C CA . LEU A 1 74 ? 6.473 7.602 -1.054 1 97.69 74 LEU A CA 1
ATOM 601 C C . LEU A 1 74 ? 5.523 6.559 -0.47 1 97.69 74 LEU A C 1
ATOM 603 O O . LEU A 1 74 ? 4.305 6.762 -0.455 1 97.69 74 LEU A O 1
ATOM 607 N N . VAL A 1 75 ? 6.09 5.492 0.058 1 98.69 75 VAL A N 1
ATOM 608 C CA . VAL A 1 75 ? 5.293 4.434 0.67 1 98.69 75 VAL A CA 1
ATOM 609 C C . VAL A 1 75 ? 4.676 4.941 1.971 1 98.69 75 VAL A C 1
ATOM 611 O O . VAL A 1 75 ? 3.5 4.688 2.248 1 98.69 75 VAL A O 1
ATOM 614 N N . ILE A 1 76 ? 5.414 5.668 2.748 1 98.81 76 ILE A N 1
ATOM 615 C CA . ILE A 1 76 ? 4.941 6.27 3.99 1 98.81 76 ILE A CA 1
ATOM 616 C C . ILE A 1 76 ? 3.822 7.266 3.686 1 98.81 76 ILE A C 1
ATOM 618 O O . ILE A 1 76 ? 2.779 7.254 4.34 1 98.81 76 ILE A O 1
ATOM 622 N N . LEU A 1 77 ? 4.062 8.086 2.641 1 98.5 77 LEU A N 1
ATOM 623 C CA . LEU A 1 77 ? 3.07 9.078 2.24 1 98.5 77 LEU A CA 1
ATOM 624 C C . LEU A 1 77 ? 1.745 8.406 1.889 1 98.5 77 LEU A C 1
ATOM 626 O O . LEU A 1 77 ? 0.685 8.844 2.342 1 98.5 77 LEU A O 1
ATOM 630 N N . GLU A 1 78 ? 1.806 7.371 1.153 1 98.56 78 GLU A N 1
ATOM 631 C CA . GLU A 1 78 ? 0.606 6.621 0.794 1 98.56 78 GLU A CA 1
ATOM 632 C C . GLU A 1 78 ? -0.158 6.176 2.037 1 98.56 78 GLU A C 1
ATOM 634 O O . GLU A 1 78 ? -1.367 6.391 2.141 1 98.56 78 GLU A O 1
ATOM 639 N N . GLN A 1 79 ? 0.58 5.57 2.99 1 98.81 79 GLN A N 1
ATOM 640 C CA . GLN A 1 79 ? -0.065 5.035 4.184 1 98.81 79 GLN A CA 1
ATOM 641 C C . GLN A 1 79 ? -0.537 6.156 5.105 1 98.81 79 GLN A C 1
ATOM 643 O O . GLN A 1 79 ? -1.586 6.043 5.742 1 98.81 79 GLN A O 1
ATOM 648 N N . PHE A 1 80 ? 0.244 7.215 5.238 1 98.88 80 PHE A N 1
ATOM 649 C CA . PHE A 1 80 ? -0.129 8.367 6.051 1 98.88 80 PHE A CA 1
ATOM 650 C C . PHE A 1 80 ? -1.465 8.945 5.594 1 98.88 80 PHE A C 1
ATOM 652 O O . PHE A 1 80 ? -2.354 9.188 6.41 1 98.88 80 PHE A O 1
ATOM 659 N N . LEU A 1 81 ? -1.623 9.102 4.277 1 98.44 81 LEU A N 1
ATOM 660 C CA . LEU A 1 81 ? -2.861 9.641 3.725 1 98.44 81 LEU A CA 1
ATOM 661 C C . LEU A 1 81 ? -4.027 8.695 3.98 1 98.44 81 LEU A C 1
ATOM 663 O O . LEU A 1 81 ? -5.145 9.141 4.266 1 98.44 81 LEU A O 1
ATOM 667 N N . ALA A 1 82 ? -3.744 7.426 3.945 1 97.94 82 ALA A N 1
ATOM 668 C CA . ALA A 1 82 ? -4.785 6.41 4.059 1 97.94 82 ALA A CA 1
ATOM 669 C C . ALA A 1 82 ? -5.336 6.348 5.48 1 97.94 82 ALA A C 1
ATOM 671 O O . ALA A 1 82 ? -6.488 5.953 5.688 1 97.94 82 ALA A O 1
ATOM 672 N N . VAL A 1 83 ? -4.582 6.734 6.477 1 98.56 83 VAL A N 1
ATOM 673 C CA . VAL A 1 83 ? -5.008 6.535 7.859 1 98.56 83 VAL A CA 1
ATOM 674 C C . VAL A 1 83 ? -5.613 7.828 8.406 1 98.56 83 VAL A C 1
ATOM 676 O O . VAL A 1 83 ? -6.164 7.844 9.508 1 98.56 83 VAL A O 1
ATOM 679 N N . LEU A 1 84 ? -5.531 8.875 7.723 1 98.5 84 LEU A N 1
ATOM 680 C CA . LEU A 1 84 ? -6.109 10.141 8.148 1 98.5 84 LEU A CA 1
ATOM 681 C C . LEU A 1 84 ? -7.633 10.07 8.156 1 98.5 84 LEU A C 1
ATOM 683 O O . LEU A 1 84 ? -8.234 9.438 7.281 1 98.5 84 LEU A O 1
ATOM 687 N N . PRO A 1 85 ? -8.258 10.781 9.125 1 97.88 85 PRO A N 1
ATOM 688 C CA . PRO A 1 85 ? -9.711 10.938 9.023 1 97.88 85 PRO A CA 1
ATOM 689 C C . PRO A 1 85 ? -10.148 11.516 7.684 1 97.88 85 PRO A C 1
ATOM 691 O O . PRO A 1 85 ? -9.445 12.344 7.098 1 97.88 85 PRO A O 1
ATOM 694 N N . LEU A 1 86 ? -11.242 11.164 7.262 1 97.56 86 LEU A N 1
ATOM 695 C CA . LEU A 1 86 ? -11.719 11.398 5.902 1 97.56 86 LEU A CA 1
ATOM 696 C C . LEU A 1 86 ? -11.648 12.883 5.555 1 97.56 86 LEU A C 1
ATOM 698 O O . LEU A 1 86 ? -11.195 13.25 4.469 1 97.56 86 LEU A O 1
ATOM 702 N N . GLU A 1 87 ? -12.109 13.719 6.492 1 96 87 GLU A N 1
ATOM 703 C CA . GLU A 1 87 ? -12.141 15.148 6.215 1 96 87 GLU A CA 1
ATOM 704 C C . GLU A 1 87 ? -10.734 15.711 6.02 1 96 87 GLU A C 1
ATOM 706 O O . GLU A 1 87 ? -10.508 16.531 5.129 1 96 87 GLU A O 1
ATOM 711 N N . ILE A 1 88 ? -9.836 15.266 6.859 1 97.56 88 ILE A N 1
ATOM 712 C CA . ILE A 1 88 ? -8.445 15.703 6.758 1 97.56 88 ILE A CA 1
ATOM 713 C C . ILE A 1 88 ? -7.816 15.133 5.488 1 97.56 88 ILE A C 1
ATOM 715 O O . ILE A 1 88 ? -7.152 15.852 4.738 1 97.56 88 ILE A O 1
ATOM 719 N N . GLU A 1 89 ? -8.039 13.938 5.293 1 97.62 89 GLU A N 1
ATOM 720 C CA . GLU A 1 89 ? -7.496 13.234 4.137 1 97.62 89 GLU A CA 1
ATOM 721 C C . GLU A 1 89 ? -7.914 13.906 2.832 1 97.62 89 GLU A C 1
ATOM 723 O O . GLU A 1 89 ? -7.078 14.148 1.957 1 97.62 89 GLU A O 1
ATOM 728 N N . SER A 1 90 ? -9.203 14.117 2.652 1 96.25 90 SER A N 1
ATOM 729 C CA . SER A 1 90 ? -9.719 14.75 1.443 1 96.25 90 SER A CA 1
ATOM 730 C C . SER A 1 90 ? -9.047 16.094 1.187 1 96.25 90 SER A C 1
ATOM 732 O O . SER A 1 90 ? -8.656 16.391 0.057 1 96.25 90 SER A O 1
ATOM 734 N N . TRP A 1 91 ? -8.906 16.844 2.189 1 95.62 91 TRP A N 1
ATOM 735 C CA . TRP A 1 91 ? -8.266 18.156 2.094 1 95.62 91 TRP A CA 1
ATOM 736 C C . TRP A 1 91 ? -6.801 18.016 1.691 1 95.62 91 TRP A C 1
ATOM 738 O O . TRP A 1 91 ? -6.328 18.719 0.797 1 95.62 91 TRP A O 1
ATOM 748 N N . VAL A 1 92 ? -6.105 17.203 2.365 1 96.62 92 VAL A N 1
ATOM 749 C CA . VAL A 1 92 ? -4.676 17.031 2.115 1 96.62 92 VAL A CA 1
ATOM 750 C C . VAL A 1 92 ? -4.457 16.516 0.694 1 96.62 92 VAL A C 1
ATOM 752 O O . VAL A 1 92 ? -3.553 16.969 -0.007 1 96.62 92 VAL A O 1
ATOM 755 N N . ARG A 1 93 ? -5.293 15.586 0.231 1 94.81 93 ARG A N 1
ATOM 756 C CA . ARG A 1 93 ? -5.176 15.039 -1.116 1 94.81 93 ARG A CA 1
ATOM 757 C C . ARG A 1 93 ? -5.414 16.125 -2.168 1 94.81 93 ARG A C 1
ATOM 759 O O . ARG A 1 93 ? -4.785 16.109 -3.229 1 94.81 93 ARG A O 1
ATOM 766 N N . GLU A 1 94 ? -6.312 16.938 -1.852 1 92.88 94 GLU A N 1
ATOM 767 C CA . GLU A 1 94 ? -6.582 18.047 -2.77 1 92.88 94 GLU A CA 1
ATOM 768 C C . GLU A 1 94 ? -5.359 18.953 -2.922 1 92.88 94 GLU A C 1
ATOM 770 O O . GLU A 1 94 ? -5.16 19.562 -3.975 1 92.88 94 GLU A O 1
ATOM 775 N N . CYS A 1 95 ? -4.562 19.016 -1.912 1 91.06 95 CYS A N 1
ATOM 776 C CA . CYS A 1 95 ? -3.363 19.844 -1.925 1 91.06 95 CYS A CA 1
ATOM 777 C C . CYS A 1 95 ? -2.191 19.094 -2.559 1 91.06 95 CYS A C 1
ATOM 779 O O . CYS A 1 95 ? -1.11 19.672 -2.725 1 91.06 95 CYS A O 1
ATOM 781 N N . ARG A 1 96 ? -2.26 17.797 -2.844 1 91.06 96 ARG A N 1
ATOM 782 C CA . ARG A 1 96 ? -1.354 16.953 -3.615 1 91.06 96 ARG A CA 1
ATOM 783 C C . ARG A 1 96 ? 0.06 17 -3.049 1 91.06 96 ARG A C 1
ATOM 785 O O . ARG A 1 96 ? 1.016 17.281 -3.775 1 91.06 96 ARG A O 1
ATOM 792 N N . PRO A 1 97 ? 0.212 16.578 -1.794 1 94.5 97 PRO A N 1
ATOM 793 C CA . PRO A 1 97 ? 1.569 16.547 -1.244 1 94.5 97 PRO A CA 1
ATOM 794 C C . PRO A 1 97 ? 2.482 15.562 -1.976 1 94.5 97 PRO A C 1
ATOM 796 O O . PRO A 1 97 ? 2.031 14.5 -2.406 1 94.5 97 PRO A O 1
ATOM 799 N N . GLU A 1 98 ? 3.727 15.961 -2.025 1 92.56 98 GLU A N 1
ATOM 800 C CA . GLU A 1 98 ? 4.691 15.094 -2.699 1 92.56 98 GLU A CA 1
ATOM 801 C C . GLU A 1 98 ? 5.57 14.359 -1.693 1 92.56 98 GLU A C 1
ATOM 803 O O . GLU A 1 98 ? 6.262 13.398 -2.051 1 92.56 98 GLU A O 1
ATOM 808 N N . THR A 1 99 ? 5.582 14.758 -0.506 1 95.5 99 THR A N 1
ATOM 809 C CA . THR A 1 99 ? 6.328 14.109 0.565 1 95.5 99 THR A CA 1
ATOM 810 C C . THR A 1 99 ? 5.445 13.898 1.792 1 95.5 99 THR A C 1
ATOM 812 O O . THR A 1 99 ? 4.43 14.578 1.954 1 95.5 99 THR A O 1
ATOM 815 N N . SER A 1 100 ? 5.879 13.016 2.639 1 97.81 100 SER A N 1
ATOM 816 C CA . SER A 1 100 ? 5.129 12.773 3.869 1 97.81 100 SER A CA 1
ATOM 817 C C . SER A 1 100 ? 5.188 13.984 4.797 1 97.81 100 SER A C 1
ATOM 819 O O . SER A 1 100 ? 4.199 14.305 5.465 1 97.81 100 SER A O 1
ATOM 821 N N . SER A 1 101 ? 6.312 14.664 4.777 1 98 101 SER A N 1
ATOM 822 C CA . SER A 1 101 ? 6.465 15.852 5.613 1 98 101 SER A CA 1
ATOM 823 C C . SER A 1 101 ? 5.512 16.953 5.18 1 98 101 SER A C 1
ATOM 825 O O . SER A 1 101 ? 4.941 17.656 6.02 1 98 101 SER A O 1
ATOM 827 N N . GLU A 1 102 ? 5.371 17.094 3.896 1 96.75 102 GLU A N 1
ATOM 828 C CA . GLU A 1 102 ? 4.414 18.062 3.375 1 96.75 102 GLU A CA 1
ATOM 829 C C . GLU A 1 102 ? 2.986 17.703 3.773 1 96.75 102 GLU A C 1
ATOM 831 O O . GLU A 1 102 ? 2.203 18.578 4.152 1 96.75 102 GLU A O 1
ATOM 836 N N . ALA A 1 103 ? 2.688 16.469 3.707 1 97.94 103 ALA A N 1
ATOM 837 C CA . ALA A 1 103 ? 1.357 15.992 4.078 1 97.94 103 ALA A CA 1
ATOM 838 C C . ALA A 1 103 ? 1.072 16.266 5.555 1 97.94 103 ALA A C 1
ATOM 840 O O . ALA A 1 103 ? -0.035 16.672 5.914 1 97.94 103 ALA A O 1
ATOM 841 N N . VAL A 1 104 ? 2.066 16.109 6.367 1 98.62 104 VAL A N 1
ATOM 842 C CA . VAL A 1 104 ? 1.943 16.375 7.797 1 98.62 104 VAL A CA 1
ATOM 843 C C . VAL A 1 104 ? 1.632 17.859 8.016 1 98.62 104 VAL A C 1
ATOM 845 O O . VAL A 1 104 ? 0.716 18.188 8.773 1 98.62 104 VAL A O 1
ATOM 848 N N . ALA A 1 105 ? 2.387 18.641 7.371 1 98 105 ALA A N 1
ATOM 849 C CA . ALA A 1 105 ? 2.199 20.078 7.52 1 98 105 ALA A CA 1
ATOM 850 C C . ALA A 1 105 ? 0.789 20.5 7.113 1 98 105 ALA A C 1
ATOM 852 O O . ALA A 1 105 ? 0.151 21.297 7.797 1 98 105 ALA A O 1
ATOM 853 N N . LEU A 1 106 ? 0.34 19.906 6.016 1 97.25 106 LEU A N 1
ATOM 854 C CA . LEU A 1 106 ? -1.002 20.203 5.527 1 97.25 106 LEU A CA 1
ATOM 855 C C . LEU A 1 106 ? -2.059 19.734 6.516 1 97.25 106 LEU A C 1
ATOM 857 O O . LEU A 1 106 ? -3.02 20.453 6.801 1 97.25 106 LEU A O 1
ATOM 861 N N . ALA A 1 107 ? -1.899 18.547 7.043 1 98.25 107 ALA A N 1
ATOM 862 C CA . ALA A 1 107 ? -2.838 17.984 8.016 1 98.25 107 ALA A CA 1
ATOM 863 C C . ALA A 1 107 ? -2.891 18.844 9.273 1 98.25 107 ALA A C 1
ATOM 865 O O . ALA A 1 107 ? -3.973 19.141 9.781 1 98.25 107 ALA A O 1
ATOM 866 N N . GLU A 1 108 ? -1.761 19.188 9.758 1 97.88 108 GLU A N 1
ATOM 867 C CA . GLU A 1 108 ? -1.685 20.016 10.953 1 97.88 108 GLU A CA 1
ATOM 868 C C . GLU A 1 108 ? -2.297 21.391 10.703 1 97.88 108 GLU A C 1
ATOM 870 O O . GLU A 1 108 ? -2.963 21.953 11.578 1 97.88 108 GLU A O 1
ATOM 875 N N . GLY A 1 109 ? -2.031 21.938 9.586 1 96.31 109 GLY A N 1
ATOM 876 C CA . GLY A 1 109 ? -2.68 23.188 9.211 1 96.31 109 GLY A CA 1
ATOM 877 C C . GLY A 1 109 ? -4.195 23.094 9.211 1 96.31 109 GLY A C 1
ATOM 878 O O . GLY A 1 109 ? -4.875 24.016 9.688 1 96.31 109 GLY A O 1
ATOM 879 N N . PHE A 1 110 ? -4.664 22.078 8.664 1 95.12 110 PHE A N 1
ATOM 880 C CA . PHE A 1 110 ? -6.102 21.844 8.633 1 95.12 110 PHE A CA 1
ATOM 881 C C . PHE A 1 110 ? -6.676 21.812 10.039 1 95.12 110 PHE A C 1
ATOM 883 O O . PHE A 1 110 ? -7.715 22.422 10.305 1 95.12 110 PHE A O 1
ATOM 890 N N . LEU A 1 111 ? -6.035 21.094 10.891 1 95.12 111 LEU A N 1
ATOM 891 C CA . LEU A 1 111 ? -6.488 20.969 12.273 1 95.12 111 LEU A CA 1
ATOM 892 C C . LEU A 1 111 ? -6.492 22.312 12.977 1 95.12 111 LEU A C 1
ATOM 894 O O . LEU A 1 111 ? -7.398 22.609 13.766 1 95.12 111 LEU A O 1
ATOM 898 N N . LEU A 1 112 ? -5.504 23.125 12.703 1 93 112 LEU A N 1
ATOM 899 C CA . LEU A 1 112 ? -5.43 24.453 13.281 1 93 112 LEU A CA 1
ATOM 900 C C . LEU A 1 112 ? -6.594 25.328 12.812 1 93 112 LEU A C 1
ATOM 902 O O . LEU A 1 112 ? -7.195 26.047 13.609 1 93 112 LEU A O 1
ATOM 906 N N . MET A 1 113 ? -6.879 25.219 11.531 1 91.5 113 MET A N 1
ATOM 907 C CA . MET A 1 113 ? -7.992 25.969 10.961 1 91.5 113 MET A CA 1
ATOM 908 C C . MET A 1 113 ? -9.32 25.531 11.586 1 91.5 113 MET A C 1
ATOM 910 O O . MET A 1 113 ? -10.164 26.375 11.898 1 91.5 113 MET A O 1
ATOM 914 N N . GLN A 1 114 ? -9.562 24.312 11.766 1 89.69 114 GLN A N 1
ATOM 915 C CA . GLN A 1 114 ? -10.781 23.781 12.359 1 89.69 114 GLN A CA 1
ATOM 916 C C . GLN A 1 114 ? -10.93 24.234 13.805 1 89.69 114 GLN A C 1
ATOM 918 O O . GLN A 1 114 ? -12.039 24.531 14.266 1 89.69 114 GLN A O 1
ATOM 923 N N . ALA A 1 115 ? -9.867 24.172 14.477 1 88.69 115 ALA A N 1
ATOM 924 C CA . ALA A 1 115 ? -9.891 24.609 15.875 1 88.69 115 ALA A CA 1
ATOM 925 C C . ALA A 1 115 ? -10.273 26.078 15.992 1 88.69 115 ALA A C 1
ATOM 927 O O . ALA A 1 115 ? -11.031 26.453 16.891 1 88.69 115 ALA A O 1
ATOM 928 N N . GLU A 1 116 ? -9.75 26.859 15.195 1 86.56 116 GLU A N 1
ATOM 929 C CA . GLU A 1 116 ? -10.062 28.281 15.188 1 86.56 116 GLU A CA 1
ATOM 930 C C . GLU A 1 116 ? -11.531 28.516 14.852 1 86.56 116 GLU A C 1
ATOM 932 O O . GLU A 1 116 ? -12.172 29.406 15.43 1 86.56 116 GLU A O 1
ATOM 937 N N . GLU A 1 117 ? -11.977 27.766 13.883 1 84 117 GLU A N 1
ATOM 938 C CA . GLU A 1 117 ? -13.375 27.891 13.484 1 84 117 GLU A CA 1
ATOM 939 C C . GLU A 1 117 ? -14.312 27.516 14.633 1 84 117 GLU A C 1
ATOM 941 O O . GLU A 1 117 ? -15.336 28.172 14.844 1 84 117 GLU A O 1
ATOM 946 N N . LYS A 1 118 ? -14 26.516 15.312 1 84.56 118 LYS A N 1
ATOM 947 C CA . LYS A 1 118 ? -14.812 26.062 16.438 1 84.56 118 LYS A CA 1
ATOM 948 C C . LYS A 1 118 ? -14.781 27.094 17.578 1 84.56 118 LYS A C 1
ATOM 950 O O . LYS A 1 118 ? -15.797 27.312 18.234 1 84.56 118 LYS A O 1
ATOM 955 N N . GLU A 1 119 ? -13.703 27.672 17.812 1 83.56 119 GLU A N 1
ATOM 956 C CA . GLU A 1 119 ? -13.57 28.703 18.844 1 83.56 119 GLU A CA 1
ATOM 957 C C . GLU A 1 119 ? -14.375 29.953 18.484 1 83.56 119 GLU A C 1
ATOM 959 O O . GLU A 1 119 ? -15.008 30.562 19.344 1 83.56 119 GLU A O 1
ATOM 964 N N . GLN A 1 120 ? -14.367 30.234 17.25 1 80.06 120 GLN A N 1
ATOM 965 C CA . GLN A 1 120 ? -15.125 31.391 16.797 1 80.06 120 GLN A CA 1
ATOM 966 C C . GLN A 1 120 ? -16.625 31.172 16.938 1 80.06 120 GLN A C 1
ATOM 968 O O . GLN A 1 120 ? -17.359 32.094 17.328 1 80.06 120 GLN A O 1
ATOM 973 N N . VAL A 1 121 ? -16.984 30 16.562 1 74.75 121 VAL A N 1
ATOM 974 C CA . VAL A 1 121 ? -18.406 29.688 16.703 1 74.75 121 VAL A CA 1
ATOM 975 C C . VAL A 1 121 ? -18.797 29.688 18.188 1 74.75 121 VAL A C 1
ATOM 977 O O . VAL A 1 121 ? -19.875 30.172 18.547 1 74.75 121 VAL A O 1
ATOM 980 N N . ARG A 1 122 ? -17.953 29.188 18.984 1 76.69 122 ARG A N 1
ATOM 981 C CA . ARG A 1 122 ? -18.203 29.156 20.422 1 76.69 122 ARG A CA 1
ATOM 982 C C . ARG A 1 122 ? -18.312 30.578 21 1 76.69 122 ARG A C 1
ATOM 984 O O . ARG A 1 122 ? -19.094 30.828 21.906 1 76.69 122 ARG A O 1
ATOM 991 N N . GLU A 1 123 ? -17.516 31.375 20.5 1 74.69 123 GLU A N 1
ATOM 992 C CA . GLU A 1 123 ? -17.516 32.781 20.953 1 74.69 123 GLU A CA 1
ATOM 993 C C . GLU A 1 123 ? -18.797 33.5 20.531 1 74.69 123 GLU A C 1
ATOM 995 O O . GLU A 1 123 ? -19.25 34.406 21.219 1 74.69 123 GLU A O 1
ATOM 1000 N N . PHE A 1 124 ? -19.312 33 19.375 1 68 124 PHE A N 1
ATOM 1001 C CA . PHE A 1 124 ? -20.516 33.656 18.875 1 68 124 PHE A CA 1
ATOM 1002 C C . PHE A 1 124 ? -21.766 32.969 19.406 1 68 124 PHE A C 1
ATOM 1004 O O . PHE A 1 124 ? -22.859 33.531 19.391 1 68 124 PHE A O 1
ATOM 1011 N N . LEU A 1 125 ? -21.672 31.641 19.797 1 64.12 125 LEU A N 1
ATOM 1012 C CA . LEU A 1 125 ? -22.844 31.016 20.375 1 64.12 125 LEU A CA 1
ATOM 1013 C C . LEU A 1 125 ? -23.203 31.656 21.719 1 64.12 125 LEU A C 1
ATOM 1015 O O . LEU A 1 125 ? -22.359 31.75 22.609 1 64.12 125 LEU A O 1
ATOM 1019 N N . PRO A 1 126 ? -24.281 32.344 21.766 1 60.66 126 PRO A N 1
ATOM 1020 C CA . PRO A 1 126 ? -24.75 32.938 23.016 1 60.66 126 PRO A CA 1
ATOM 1021 C C . PRO A 1 126 ? -24.766 31.953 24.172 1 60.66 126 PRO A C 1
ATOM 1023 O O . PRO A 1 126 ? -24.938 30.75 23.953 1 60.66 126 PRO A O 1
ATOM 1026 N N . GLY A 1 127 ? -24.156 32.312 25.359 1 57 127 GLY A N 1
ATOM 1027 C CA . GLY A 1 127 ? -24.125 31.609 26.625 1 57 127 GLY A CA 1
ATOM 1028 C C . GLY A 1 127 ? -25.344 30.734 26.859 1 57 127 GLY A C 1
ATOM 1029 O O . GLY A 1 127 ? -25.266 29.672 27.469 1 57 127 GLY A O 1
ATOM 1030 N N . TYR A 1 128 ? -26.531 31.156 26.344 1 60.12 128 TYR A N 1
ATOM 1031 C CA . TYR A 1 128 ? -27.781 30.469 26.641 1 60.12 128 TYR A CA 1
ATOM 1032 C C . TYR A 1 128 ? -27.906 29.188 25.812 1 60.12 128 TYR A C 1
ATOM 1034 O O . TYR A 1 128 ? -28.688 28.297 26.172 1 60.12 128 TYR A O 1
ATOM 1042 N N . LEU A 1 129 ? -27.234 29.016 24.656 1 56.41 129 LEU A N 1
ATOM 1043 C CA . LEU A 1 129 ? -27.375 27.812 23.859 1 56.41 129 LEU A CA 1
ATOM 1044 C C . LEU A 1 129 ? -26.484 26.703 24.406 1 56.41 129 LEU A C 1
ATOM 1046 O O . LEU A 1 129 ? -26.641 25.531 24.031 1 56.41 129 LEU A O 1
ATOM 1050 N N . LEU A 1 130 ? -25.422 27 25.078 1 51.09 130 LEU A N 1
ATOM 1051 C CA . LEU A 1 130 ? -24.531 26.016 25.703 1 51.09 130 LEU A CA 1
ATOM 1052 C C . LEU A 1 130 ? -25.188 25.375 26.922 1 51.09 130 LEU A C 1
ATOM 1054 O O . LEU A 1 130 ? -24.719 24.359 27.406 1 51.09 130 LEU A O 1
ATOM 1058 N N . ILE A 1 131 ? -26.094 26.109 27.562 1 53.59 131 ILE A N 1
ATOM 1059 C CA . ILE A 1 131 ? -26.719 25.641 28.797 1 53.59 131 ILE A CA 1
ATOM 1060 C C . ILE A 1 131 ? -27.891 24.734 28.484 1 53.59 131 ILE A C 1
ATOM 1062 O O . ILE A 1 131 ? -28.5 24.141 29.391 1 53.59 131 ILE A O 1
ATOM 1066 N N . TYR A 1 132 ? -28.359 24.688 27.188 1 45.31 132 TYR A N 1
ATOM 1067 C CA . TYR A 1 132 ? -29.406 23.656 27.156 1 45.31 132 TYR A CA 1
ATOM 1068 C C . TYR A 1 132 ? -28.781 22.266 27.031 1 45.31 132 TYR A C 1
ATOM 1070 O O . TYR A 1 132 ? -27.797 22.078 26.312 1 45.31 132 TYR A O 1
ATOM 1078 N N . MET B 1 1 ? -5.012 -43 24.766 1 29.52 1 MET B N 1
ATOM 1079 C CA . MET B 1 1 ? -4.629 -43.062 23.359 1 29.52 1 MET B CA 1
ATOM 1080 C C . MET B 1 1 ? -4.539 -41.656 22.766 1 29.52 1 MET B C 1
ATOM 1082 O O . MET B 1 1 ? -5.547 -40.938 22.688 1 29.52 1 MET B O 1
ATOM 1086 N N . GLU B 1 2 ? -3.506 -40.938 23.109 1 34.84 2 GLU B N 1
ATOM 1087 C CA . GLU B 1 2 ? -3.176 -39.531 22.875 1 34.84 2 GLU B CA 1
ATOM 1088 C C . GLU B 1 2 ? -3.203 -39.188 21.391 1 34.84 2 GLU B C 1
ATOM 1090 O O . GLU B 1 2 ? -2.561 -39.875 20.594 1 34.84 2 GLU B O 1
ATOM 1095 N N . GLY B 1 3 ? -4.316 -38.812 20.797 1 33.44 3 GLY B N 1
ATOM 1096 C CA . GLY B 1 3 ? -4.57 -38.531 19.391 1 33.44 3 GLY B CA 1
ATOM 1097 C C . GLY B 1 3 ? -3.537 -37.625 18.766 1 33.44 3 GLY B C 1
ATOM 1098 O O . GLY B 1 3 ? -3.332 -36.5 19.234 1 33.44 3 GLY B O 1
ATOM 1099 N N . LYS B 1 4 ? -2.412 -38.156 18.172 1 41.38 4 LYS B N 1
ATOM 1100 C CA . LYS B 1 4 ? -1.417 -37.5 17.328 1 41.38 4 LYS B CA 1
ATOM 1101 C C . LYS B 1 4 ? -2.086 -36.594 16.297 1 41.38 4 LYS B C 1
ATOM 1103 O O . LYS B 1 4 ? -2.818 -37.094 15.43 1 41.38 4 LYS B O 1
ATOM 1108 N N . ILE B 1 5 ? -2.527 -35.531 16.609 1 43.5 5 ILE B N 1
ATOM 1109 C CA . ILE B 1 5 ? -2.979 -34.562 15.625 1 43.5 5 ILE B CA 1
ATOM 1110 C C . ILE B 1 5 ? -1.968 -34.469 14.484 1 43.5 5 ILE B C 1
ATOM 1112 O O . ILE B 1 5 ? -0.787 -34.188 14.711 1 43.5 5 ILE B O 1
ATOM 1116 N N . SER B 1 6 ? -2.061 -35.438 13.445 1 36.94 6 SER B N 1
ATOM 1117 C CA . SER B 1 6 ? -1.355 -35.438 12.172 1 36.94 6 SER B CA 1
ATOM 1118 C C . SER B 1 6 ? -1.226 -34.031 11.594 1 36.94 6 SER B C 1
ATOM 1120 O O . SER B 1 6 ? -2.225 -33.344 11.438 1 36.94 6 SER B O 1
ATOM 1122 N N . SER B 1 7 ? -0.292 -33.344 12.055 1 44.28 7 SER B N 1
ATOM 1123 C CA . SER B 1 7 ? 0.089 -32.156 11.305 1 44.28 7 SER B CA 1
ATOM 1124 C C . SER B 1 7 ? -0.087 -32.375 9.805 1 44.28 7 SER B C 1
ATOM 1126 O O . SER B 1 7 ? 0.579 -33.219 9.211 1 44.28 7 SER B O 1
ATOM 1128 N N . GLY B 1 8 ? -1.261 -32.375 9.227 1 40.5 8 GLY B N 1
ATOM 1129 C CA . GLY B 1 8 ? -1.727 -32.688 7.883 1 40.5 8 GLY B CA 1
ATOM 1130 C C . GLY B 1 8 ? -0.807 -32.125 6.805 1 40.5 8 GLY B C 1
ATOM 1131 O O . GLY B 1 8 ? 0.113 -31.359 7.094 1 40.5 8 GLY B O 1
ATOM 1132 N N . PRO B 1 9 ? -0.894 -32.625 5.48 1 48.06 9 PRO B N 1
ATOM 1133 C CA . PRO B 1 9 ? -0.113 -32.312 4.285 1 48.06 9 PRO B CA 1
ATOM 1134 C C . PRO B 1 9 ? 0.209 -30.812 4.172 1 48.06 9 PRO B C 1
ATOM 1136 O O . PRO B 1 9 ? 1.142 -30.438 3.463 1 48.06 9 PRO B O 1
ATOM 1139 N N . GLU B 1 10 ? -0.578 -30.062 4.754 1 49.28 10 GLU B N 1
ATOM 1140 C CA . GLU B 1 10 ? -0.385 -28.625 4.641 1 49.28 10 GLU B CA 1
ATOM 1141 C C . GLU B 1 10 ? 0.89 -28.188 5.355 1 49.28 10 GLU B C 1
ATOM 1143 O O . GLU B 1 10 ? 1.599 -27.297 4.875 1 49.28 10 GLU B O 1
ATOM 1148 N N . ALA B 1 11 ? 1.158 -28.703 6.488 1 51.31 11 ALA B N 1
ATOM 1149 C CA . ALA B 1 11 ? 2.365 -28.422 7.258 1 51.31 11 ALA B CA 1
ATOM 1150 C C . ALA B 1 11 ? 3.613 -28.891 6.512 1 51.31 11 ALA B C 1
ATOM 1152 O O . ALA B 1 11 ? 4.641 -28.203 6.527 1 51.31 11 ALA B O 1
ATOM 1153 N N . GLY B 1 12 ? 3.611 -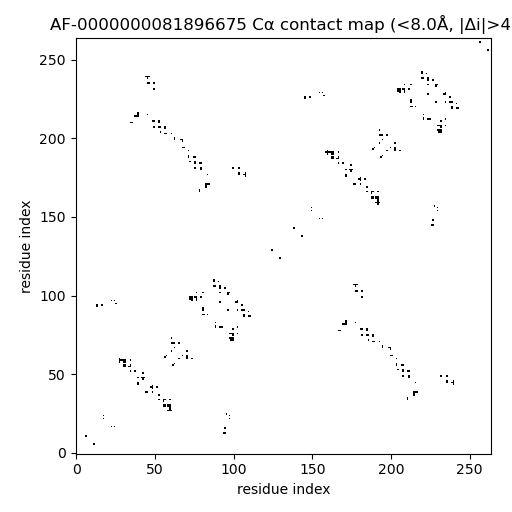29.984 5.891 1 48.56 12 GLY B N 1
ATOM 1154 C CA . GLY B 1 12 ? 4.703 -30.5 5.09 1 48.56 12 GLY B CA 1
ATOM 1155 C C . GLY B 1 12 ? 5.059 -29.625 3.91 1 48.56 12 GLY B C 1
ATOM 1156 O O . GLY B 1 12 ? 6.238 -29.406 3.621 1 48.56 12 GLY B O 1
ATOM 1157 N N . ARG B 1 13 ? 4.047 -29.234 3.285 1 49.59 13 ARG B N 1
ATOM 1158 C CA . ARG B 1 13 ? 4.27 -28.359 2.133 1 49.59 13 ARG B CA 1
ATOM 1159 C C . ARG B 1 13 ? 4.867 -27.031 2.561 1 49.59 13 ARG B C 1
ATOM 1161 O O . ARG B 1 13 ? 5.789 -26.516 1.918 1 49.59 13 ARG B O 1
ATOM 1168 N N . ARG B 1 14 ? 4.375 -26.516 3.609 1 49.25 14 ARG B N 1
ATOM 1169 C CA . ARG B 1 14 ? 4.914 -25.266 4.164 1 49.25 14 ARG B CA 1
ATOM 1170 C C . ARG B 1 14 ? 6.375 -25.438 4.57 1 49.25 14 ARG B C 1
ATOM 1172 O O . ARG B 1 14 ? 7.184 -24.531 4.395 1 49.25 14 ARG B O 1
ATOM 1179 N N . GLY B 1 15 ? 6.664 -26.438 5.242 1 49.34 15 GLY B N 1
ATOM 1180 C CA . GLY B 1 15 ? 8.031 -26.766 5.605 1 49.34 15 GLY B CA 1
ATOM 1181 C C . GLY B 1 15 ? 8.945 -26.922 4.402 1 49.34 15 GLY B C 1
ATOM 1182 O O . GLY B 1 15 ? 10.094 -26.469 4.418 1 49.34 15 GLY B O 1
ATOM 1183 N N . LEU B 1 16 ? 8.523 -27.609 3.406 1 47.06 16 LEU B N 1
ATOM 1184 C CA . LEU B 1 16 ? 9.32 -27.859 2.213 1 47.06 16 LEU B CA 1
ATOM 1185 C C . LEU B 1 16 ? 9.586 -26.562 1.456 1 47.06 16 LEU B C 1
ATOM 1187 O O . LEU B 1 16 ? 10.703 -26.312 0.996 1 47.06 16 LEU B O 1
ATOM 1191 N N . VAL B 1 17 ? 8.539 -25.812 1.28 1 49.75 17 VAL B N 1
ATOM 1192 C CA . VAL B 1 17 ? 8.742 -24.578 0.537 1 49.75 17 VAL B CA 1
ATOM 1193 C C . VAL B 1 17 ? 9.68 -23.656 1.317 1 49.75 17 VAL B C 1
ATOM 1195 O O . VAL B 1 17 ? 10.555 -23.016 0.735 1 49.75 17 VAL B O 1
ATOM 1198 N N . ARG B 1 18 ? 9.508 -23.578 2.658 1 50.34 18 ARG B N 1
ATOM 1199 C CA . ARG B 1 18 ? 10.422 -22.766 3.459 1 50.34 18 ARG B CA 1
ATOM 1200 C C . ARG B 1 18 ? 11.859 -23.266 3.311 1 50.34 18 ARG B C 1
ATOM 1202 O O . ARG B 1 18 ? 12.797 -22.469 3.305 1 50.34 18 ARG B O 1
ATOM 1209 N N . LYS B 1 19 ? 12.172 -24.5 3.434 1 49.03 19 LYS B N 1
ATOM 1210 C CA . LYS B 1 19 ? 13.5 -25.078 3.299 1 49.03 19 LYS B CA 1
ATOM 1211 C C . LYS B 1 19 ? 14.133 -24.703 1.962 1 49.03 19 LYS B C 1
ATOM 1213 O O . LYS B 1 19 ? 15.352 -24.562 1.863 1 49.03 19 LYS B O 1
ATOM 1218 N N . ILE B 1 20 ? 13.445 -24.719 0.851 1 48.59 20 ILE B N 1
ATOM 1219 C CA . ILE B 1 20 ? 14.016 -24.438 -0.459 1 48.59 20 ILE B CA 1
ATOM 1220 C C . ILE B 1 20 ? 14.312 -22.938 -0.58 1 48.59 20 ILE B C 1
ATOM 1222 O O . ILE B 1 20 ? 15.344 -22.547 -1.125 1 48.59 20 ILE B O 1
ATOM 1226 N N . LEU B 1 21 ? 13.398 -22.203 -0.168 1 46.38 21 LEU B N 1
ATOM 1227 C CA . LEU B 1 21 ? 13.578 -20.797 -0.531 1 46.38 21 LEU B CA 1
ATOM 1228 C C . LEU B 1 21 ? 14.5 -20.094 0.458 1 46.38 21 LEU B C 1
ATOM 1230 O O . LEU B 1 21 ? 14.961 -18.984 0.2 1 46.38 21 LEU B O 1
ATOM 1234 N N . GLY B 1 22 ? 15.297 -20.766 1.387 1 46.53 22 GLY B N 1
ATOM 1235 C CA . GLY B 1 22 ? 16.375 -20.297 2.232 1 46.53 22 GLY B CA 1
ATOM 1236 C C . GLY B 1 22 ? 16.078 -18.984 2.93 1 46.53 22 GLY B C 1
ATOM 1237 O O . GLY B 1 22 ? 16.984 -18.297 3.395 1 46.53 22 GLY B O 1
ATOM 1238 N N . GLY B 1 23 ? 14.984 -18.266 2.574 1 48.19 23 GLY B N 1
ATOM 1239 C CA . GLY B 1 23 ? 14.938 -16.891 3.047 1 48.19 23 GLY B CA 1
ATOM 1240 C C . GLY B 1 23 ? 14.734 -16.781 4.547 1 48.19 23 GLY B C 1
ATOM 1241 O O . GLY B 1 23 ? 14.234 -17.719 5.18 1 48.19 23 GLY B O 1
ATOM 1242 N N . GLU B 1 24 ? 15.586 -16.312 5.188 1 49.69 24 GLU B N 1
ATOM 1243 C CA . GLU B 1 24 ? 15.359 -15.914 6.574 1 49.69 24 GLU B CA 1
ATOM 1244 C C . GLU B 1 24 ? 13.922 -15.438 6.785 1 49.69 24 GLU B C 1
ATOM 1246 O O . GLU B 1 24 ? 13.453 -14.531 6.09 1 49.69 24 GLU B O 1
ATOM 1251 N N . PRO B 1 25 ? 12.977 -16.203 7.066 1 49.06 25 PRO B N 1
ATOM 1252 C CA . PRO B 1 25 ? 11.516 -16.125 7.078 1 49.06 25 PRO B CA 1
ATOM 1253 C C . PRO B 1 25 ? 11 -14.703 7.254 1 49.06 25 PRO B C 1
ATOM 1255 O O . PRO B 1 25 ? 10.344 -14.164 6.355 1 49.06 25 PRO B O 1
ATOM 1258 N N . GLY B 1 26 ? 9.984 -14.523 8.344 1 53.38 26 GLY B N 1
ATOM 1259 C CA . GLY B 1 26 ? 8.742 -14.094 8.953 1 53.38 26 GLY B CA 1
ATOM 1260 C C . GLY B 1 26 ? 8.688 -12.602 9.219 1 53.38 26 GLY B C 1
ATOM 1261 O O . GLY B 1 26 ? 7.633 -12.055 9.539 1 53.38 26 GLY B O 1
ATOM 1262 N N . SER B 1 27 ? 9.812 -11.945 9.156 1 75.75 27 SER B N 1
ATOM 1263 C CA . SER B 1 27 ? 9.891 -10.695 9.914 1 75.75 27 SER B CA 1
ATOM 1264 C C . SER B 1 27 ? 9.406 -9.516 9.078 1 75.75 27 SER B C 1
ATOM 1266 O O . SER B 1 27 ? 8.664 -8.664 9.57 1 75.75 27 SER B O 1
ATOM 1268 N N . SER B 1 28 ? 9.57 -9.672 7.68 1 88.62 28 SER B N 1
ATOM 1269 C CA . SER B 1 28 ? 9.219 -8.477 6.926 1 88.62 28 SER B CA 1
ATOM 1270 C C . SER B 1 28 ? 7.703 -8.312 6.82 1 88.62 28 SER B C 1
ATOM 1272 O O . SER B 1 28 ? 7.184 -7.203 6.953 1 88.62 28 SER B O 1
ATOM 1274 N N . ASP B 1 29 ? 7.035 -9.484 6.672 1 92.56 29 ASP B N 1
ATOM 1275 C CA . ASP B 1 29 ? 5.586 -9.438 6.512 1 92.56 29 ASP B CA 1
ATOM 1276 C C . ASP B 1 29 ? 4.902 -8.977 7.797 1 92.56 29 ASP B C 1
ATOM 1278 O O . ASP B 1 29 ? 3.871 -8.297 7.746 1 92.56 29 ASP B O 1
ATOM 1282 N N . GLU B 1 30 ? 5.418 -9.398 8.852 1 92.31 30 GLU B N 1
ATOM 1283 C CA . GLU B 1 30 ? 4.867 -8.953 10.125 1 92.31 30 GLU B CA 1
ATOM 1284 C C . GLU B 1 30 ? 4.949 -7.434 10.258 1 92.31 30 GLU B C 1
ATOM 1286 O O . GLU B 1 30 ? 3.992 -6.793 10.703 1 92.31 30 GLU B O 1
ATOM 1291 N N . TRP B 1 31 ? 6.02 -6.945 9.93 1 95.31 31 TRP B N 1
ATOM 1292 C CA . TRP B 1 31 ? 6.207 -5.496 9.992 1 95.31 31 TRP B CA 1
ATOM 1293 C C . TRP B 1 31 ? 5.324 -4.793 8.961 1 95.31 31 TRP B C 1
ATOM 1295 O O . TRP B 1 31 ? 4.75 -3.74 9.25 1 95.31 31 TRP B O 1
ATOM 1305 N N . ARG B 1 32 ? 5.191 -5.371 7.766 1 9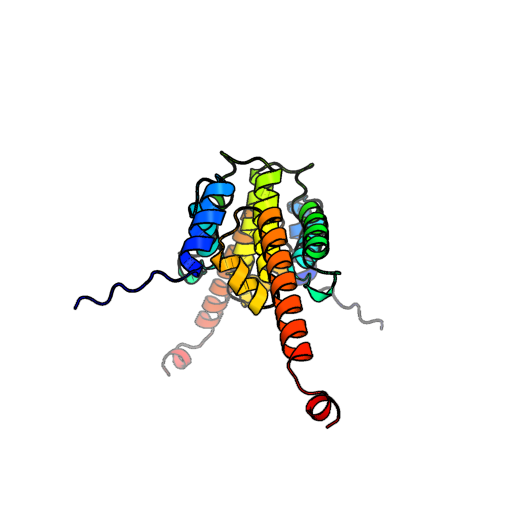7.44 32 ARG B N 1
ATOM 1306 C CA . ARG B 1 32 ? 4.289 -4.848 6.746 1 97.44 32 ARG B CA 1
ATOM 1307 C C . ARG B 1 32 ? 2.857 -4.77 7.27 1 97.44 32 ARG B C 1
ATOM 1309 O O . ARG B 1 32 ? 2.178 -3.758 7.09 1 97.44 32 ARG B O 1
ATOM 1316 N N . GLN B 1 33 ? 2.441 -5.816 7.922 1 96.06 33 GLN B N 1
ATOM 1317 C CA . GLN B 1 33 ? 1.095 -5.871 8.484 1 96.06 33 GLN B CA 1
ATOM 1318 C C . GLN B 1 33 ? 0.893 -4.781 9.531 1 96.06 33 GLN B C 1
ATOM 1320 O O . GLN B 1 33 ? -0.143 -4.113 9.547 1 96.06 33 GLN B O 1
ATOM 1325 N N . ARG B 1 34 ? 1.88 -4.637 10.375 1 96.88 34 ARG B N 1
ATOM 1326 C CA . ARG B 1 34 ? 1.805 -3.594 11.391 1 96.88 34 ARG B CA 1
ATOM 1327 C C . ARG B 1 34 ? 1.757 -2.209 10.758 1 96.88 34 ARG B C 1
ATOM 1329 O O . ARG B 1 34 ? 1.024 -1.332 11.219 1 96.88 34 ARG B O 1
ATOM 1336 N N . PHE B 1 35 ? 2.551 -2.016 9.719 1 98.25 35 PHE B N 1
ATOM 1337 C CA . PHE B 1 35 ? 2.592 -0.764 8.977 1 98.25 35 PHE B CA 1
ATOM 1338 C C . PHE B 1 35 ? 1.233 -0.46 8.352 1 98.25 35 PHE B C 1
ATOM 1340 O O . PHE B 1 35 ? 0.722 0.655 8.477 1 98.25 35 PHE B O 1
ATOM 1347 N N . ARG B 1 36 ? 0.625 -1.457 7.805 1 98.12 36 ARG B N 1
ATOM 1348 C CA . ARG B 1 36 ? -0.639 -1.258 7.102 1 98.12 36 ARG B CA 1
ATOM 1349 C C . ARG B 1 36 ? -1.807 -1.214 8.078 1 98.12 36 ARG B C 1
ATOM 1351 O O . ARG B 1 36 ? -2.822 -0.567 7.816 1 98.12 36 ARG B O 1
ATOM 1358 N N . GLN B 1 37 ? -1.724 -1.85 9.156 1 97.44 37 GLN B N 1
ATOM 1359 C CA . GLN B 1 37 ? -2.809 -1.937 10.133 1 97.44 37 GLN B CA 1
ATOM 1360 C C . GLN B 1 37 ? -2.744 -0.787 11.133 1 97.44 37 GLN B C 1
ATOM 1362 O O . GLN B 1 37 ? -3.658 -0.609 11.938 1 97.44 37 GLN B O 1
ATOM 1367 N N . PHE B 1 38 ? -1.69 0.003 11.047 1 98.25 38 PHE B N 1
ATOM 1368 C CA . PHE B 1 38 ? -1.562 1.164 11.914 1 98.25 38 PHE B CA 1
ATOM 1369 C C . PHE B 1 38 ? -2.688 2.16 11.664 1 98.25 38 PHE B C 1
ATOM 1371 O O . PHE B 1 38 ? -3.031 2.436 10.508 1 98.25 38 PHE B O 1
ATOM 1378 N N . HIS B 1 39 ? -3.285 2.736 12.766 1 97.62 39 HIS B N 1
ATOM 1379 C CA . HIS B 1 39 ? -4.391 3.676 12.633 1 97.62 39 HIS B CA 1
ATOM 1380 C C . HIS B 1 39 ? -4.023 5.043 13.195 1 97.62 39 HIS B C 1
ATOM 1382 O O . HIS B 1 39 ? -3.18 5.148 14.086 1 97.62 39 HIS B O 1
ATOM 1388 N N . TYR B 1 40 ? -4.762 5.961 12.719 1 98.31 40 TYR B N 1
ATOM 1389 C CA . TYR B 1 40 ? -4.543 7.352 13.109 1 98.31 40 TYR B CA 1
ATOM 1390 C C . TYR B 1 40 ? -4.637 7.516 14.617 1 98.31 40 TYR B C 1
ATOM 1392 O O . TYR B 1 40 ? -3.861 8.266 15.219 1 98.31 40 TYR B O 1
ATOM 1400 N N . GLN B 1 41 ? -5.551 6.82 15.195 1 97.06 41 GLN B N 1
ATOM 1401 C CA . GLN B 1 41 ? -5.867 6.984 16.609 1 97.06 41 GLN B CA 1
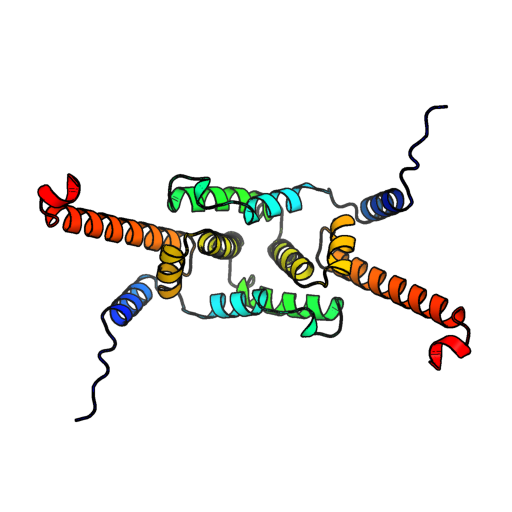ATOM 1402 C C . GLN B 1 41 ? -4.75 6.43 17.484 1 97.06 41 GLN B C 1
ATOM 1404 O O . GLN B 1 41 ? -4.715 6.684 18.703 1 97.06 41 GLN B O 1
ATOM 1409 N N . GLU B 1 42 ? -3.84 5.738 16.938 1 97.25 42 GLU B N 1
ATOM 1410 C CA . GLU B 1 42 ? -2.793 5.078 17.719 1 97.25 42 GLU B CA 1
ATOM 1411 C C . GLU B 1 42 ? -1.668 6.047 18.062 1 97.25 42 GLU B C 1
ATOM 1413 O O . GLU B 1 42 ? -0.694 5.668 18.719 1 97.25 42 GLU B O 1
ATOM 1418 N N . ALA B 1 43 ? -1.674 7.285 17.672 1 96.62 43 ALA B N 1
ATOM 1419 C CA . ALA B 1 43 ? -0.679 8.312 17.969 1 96.62 43 ALA B CA 1
ATOM 1420 C C . ALA B 1 43 ? -1.34 9.68 18.172 1 96.62 43 ALA B C 1
ATOM 1422 O O . ALA B 1 43 ? -2.502 9.867 17.812 1 96.62 43 ALA B O 1
ATOM 1423 N N . GLU B 1 44 ? -0.447 10.57 18.719 1 94.56 44 GLU B N 1
ATOM 1424 C CA . GLU B 1 44 ? -0.956 11.891 19.062 1 94.56 44 GLU B CA 1
ATOM 1425 C C . GLU B 1 44 ? -0.822 12.859 17.891 1 94.56 44 GLU B C 1
ATOM 1427 O O . GLU B 1 44 ? 0.146 13.617 17.812 1 94.56 44 GLU B O 1
ATOM 1432 N N . GLY B 1 45 ? -1.734 12.844 16.953 1 96.81 45 GLY B N 1
ATOM 1433 C CA . GLY B 1 45 ? -1.768 13.805 15.867 1 96.81 45 GLY B CA 1
ATOM 1434 C C . GLY B 1 45 ? -0.994 13.352 14.648 1 96.81 45 GLY B C 1
ATOM 1435 O O . GLY B 1 45 ? -0.356 12.297 14.664 1 96.81 45 GLY B O 1
ATOM 1436 N N . PRO B 1 46 ? -0.95 14.195 13.641 1 98.44 46 PRO B N 1
ATOM 1437 C CA . PRO B 1 46 ? -0.401 13.828 12.328 1 98.44 46 PRO B CA 1
ATOM 1438 C C . PRO B 1 46 ? 1.108 13.602 12.367 1 98.44 46 PRO B C 1
ATOM 1440 O O . PRO B 1 46 ? 1.609 12.656 11.75 1 98.44 46 PRO B O 1
ATOM 1443 N N . ARG B 1 47 ? 1.868 14.438 13.047 1 98.38 47 ARG B N 1
ATOM 1444 C CA . ARG B 1 47 ? 3.324 14.344 13.078 1 98.38 47 ARG B CA 1
ATOM 1445 C C . ARG B 1 47 ? 3.771 13.039 13.734 1 98.38 47 ARG B C 1
ATOM 1447 O O . ARG B 1 47 ? 4.66 12.359 13.227 1 98.38 47 ARG B O 1
ATOM 1454 N N . GLU B 1 48 ? 3.184 12.734 14.797 1 98.69 48 GLU B N 1
ATOM 1455 C CA . GLU B 1 48 ? 3.531 11.492 15.477 1 98.69 48 GLU B CA 1
ATOM 1456 C C . GLU B 1 48 ? 3.086 10.281 14.664 1 98.69 48 GLU B C 1
ATOM 1458 O O . GLU B 1 48 ? 3.787 9.266 14.625 1 98.69 48 GLU B O 1
ATOM 1463 N N . VAL B 1 49 ? 1.874 10.352 14.102 1 98.75 49 VAL B N 1
ATOM 1464 C CA . VAL B 1 49 ? 1.395 9.289 13.227 1 98.75 49 VAL B CA 1
ATOM 1465 C C . VAL B 1 49 ? 2.422 9.023 12.133 1 98.75 49 VAL B C 1
ATOM 1467 O O . VAL B 1 49 ? 2.824 7.875 11.914 1 98.75 49 VAL B O 1
ATOM 1470 N N . CYS B 1 50 ? 2.879 10.055 11.508 1 98.81 50 CYS B N 1
ATOM 1471 C CA . CYS B 1 50 ? 3.848 9.914 10.43 1 98.81 50 CYS B CA 1
ATOM 1472 C C . CYS B 1 50 ? 5.152 9.312 10.945 1 98.81 50 CYS B C 1
ATOM 1474 O O . CYS B 1 50 ? 5.773 8.492 10.266 1 98.81 50 CYS B O 1
ATOM 1476 N N . SER B 1 51 ? 5.594 9.711 12.078 1 98.62 51 SER B N 1
ATOM 1477 C CA . SER B 1 51 ? 6.812 9.188 12.68 1 98.62 51 SER B CA 1
ATOM 1478 C C . SER B 1 51 ? 6.703 7.691 12.945 1 98.62 51 SER B C 1
ATOM 1480 O O . SER B 1 51 ? 7.641 6.941 12.68 1 98.62 51 SER B O 1
ATOM 1482 N N . ARG B 1 52 ? 5.57 7.258 13.43 1 98.44 52 ARG B N 1
ATOM 1483 C CA . ARG B 1 52 ? 5.336 5.84 13.695 1 98.44 52 ARG B CA 1
ATOM 1484 C C . ARG B 1 52 ? 5.312 5.039 12.391 1 98.44 52 ARG B C 1
ATOM 1486 O O . ARG B 1 52 ? 5.891 3.953 12.32 1 98.44 52 ARG B O 1
ATOM 1493 N N . LEU B 1 53 ? 4.672 5.605 11.438 1 98.81 53 LEU B N 1
ATOM 1494 C CA . LEU B 1 53 ? 4.652 4.953 10.133 1 98.81 53 LEU B CA 1
ATOM 1495 C C . LEU B 1 53 ? 6.062 4.824 9.57 1 98.81 53 LEU B C 1
ATOM 1497 O O . LEU B 1 53 ? 6.398 3.814 8.945 1 98.81 53 LEU B O 1
ATOM 1501 N N . HIS B 1 54 ? 6.836 5.871 9.781 1 98.69 54 HIS B N 1
ATOM 1502 C CA . HIS B 1 54 ? 8.227 5.828 9.344 1 98.69 54 HIS B CA 1
ATOM 1503 C C . HIS B 1 54 ? 8.977 4.672 10 1 98.69 54 HIS B C 1
ATOM 1505 O O . HIS B 1 54 ? 9.672 3.918 9.32 1 98.69 54 HIS B O 1
ATOM 1511 N N . GLU B 1 55 ? 8.836 4.535 11.227 1 98.19 55 GLU B N 1
ATOM 1512 C CA . GLU B 1 55 ? 9.492 3.467 11.969 1 98.19 55 GLU B CA 1
ATOM 1513 C C . GLU B 1 55 ? 9.055 2.094 11.469 1 98.19 55 GLU B C 1
ATOM 1515 O O . GLU B 1 55 ? 9.891 1.215 11.242 1 98.19 55 GLU B O 1
ATOM 1520 N N . LEU B 1 56 ? 7.785 1.931 11.305 1 97.44 56 LEU B N 1
ATOM 1521 C CA . LEU B 1 56 ? 7.238 0.657 10.852 1 97.44 56 LEU B CA 1
ATOM 1522 C C . LEU B 1 56 ? 7.688 0.352 9.422 1 97.44 56 LEU B C 1
ATOM 1524 O O . LEU B 1 56 ? 8.055 -0.783 9.117 1 97.44 56 LEU B O 1
ATOM 1528 N N . CYS B 1 57 ? 7.629 1.369 8.562 1 98.5 57 CYS B N 1
ATOM 1529 C CA . CYS B 1 57 ? 8.023 1.186 7.168 1 98.5 57 CYS B CA 1
ATOM 1530 C C . CYS B 1 57 ? 9.5 0.831 7.062 1 98.5 57 CYS B C 1
ATOM 1532 O O . CYS B 1 57 ? 9.891 0.024 6.219 1 98.5 57 CYS B O 1
ATOM 1534 N N . LEU B 1 58 ? 10.32 1.388 7.875 1 97.81 58 LEU B N 1
ATOM 1535 C CA . LEU B 1 58 ? 11.742 1.08 7.918 1 97.81 58 LEU B CA 1
ATOM 1536 C C . LEU B 1 58 ? 11.969 -0.4 8.203 1 97.81 58 LEU B C 1
ATOM 1538 O O . LEU B 1 58 ? 12.844 -1.027 7.598 1 97.81 58 LEU B O 1
ATOM 1542 N N . GLN B 1 59 ? 11.203 -0.912 9.109 1 95.94 59 GLN B N 1
ATOM 1543 C CA . GLN B 1 59 ? 11.344 -2.314 9.484 1 95.94 59 GLN B CA 1
ATOM 1544 C C . GLN B 1 59 ? 10.773 -3.232 8.406 1 95.94 59 GLN B C 1
ATOM 1546 O O . GLN B 1 59 ? 11.242 -4.363 8.234 1 95.94 59 GLN B O 1
ATOM 1551 N N . TRP B 1 60 ? 9.828 -2.703 7.707 1 97.25 60 TRP B N 1
ATOM 1552 C CA . TRP B 1 60 ? 9.25 -3.461 6.605 1 97.25 60 TRP B CA 1
ATOM 1553 C C . TRP B 1 60 ? 10.203 -3.514 5.418 1 97.25 60 TRP B C 1
ATOM 1555 O O . TRP B 1 60 ? 10.609 -4.594 4.984 1 97.25 60 TRP B O 1
ATOM 1565 N N . LEU B 1 61 ? 10.664 -2.367 4.941 1 97.19 61 LEU B N 1
ATOM 1566 C CA . LEU B 1 61 ? 11.422 -2.287 3.697 1 97.19 61 LEU B CA 1
ATOM 1567 C C . LEU B 1 61 ? 12.914 -2.441 3.957 1 97.19 61 LEU B C 1
ATOM 1569 O O . LEU B 1 61 ? 13.68 -2.777 3.047 1 97.19 61 LEU B O 1
ATOM 1573 N N . LYS B 1 62 ? 13.352 -2.121 5.098 1 96.12 62 LYS B N 1
ATOM 1574 C CA . LYS B 1 62 ? 14.719 -2.316 5.559 1 96.12 62 LYS B CA 1
ATOM 1575 C C . LYS B 1 62 ? 15.727 -1.817 4.523 1 96.12 62 LYS B C 1
ATOM 1577 O O . LYS B 1 62 ? 16.609 -2.566 4.098 1 96.12 62 LYS B O 1
ATOM 1582 N N . PRO B 1 63 ? 15.727 -0.541 4.293 1 96.5 63 PRO B N 1
ATOM 1583 C CA . PRO B 1 63 ? 16.625 0.017 3.277 1 96.5 63 PRO B CA 1
ATOM 1584 C C . PRO B 1 63 ? 18.094 -0.205 3.607 1 96.5 63 PRO B C 1
ATOM 1586 O O . PRO B 1 63 ? 18.938 -0.232 2.705 1 96.5 63 PRO B O 1
ATOM 1589 N N . GLU B 1 64 ? 18.438 -0.369 4.801 1 95.81 64 GLU B N 1
ATOM 1590 C CA . GLU B 1 64 ? 19.828 -0.573 5.199 1 95.81 64 GLU B CA 1
ATOM 1591 C C . GLU B 1 64 ? 20.328 -1.939 4.75 1 95.81 64 GLU B C 1
ATOM 1593 O O . GLU B 1 64 ? 21.547 -2.15 4.633 1 95.81 64 GLU B O 1
ATOM 1598 N N . ARG B 1 65 ? 19.469 -2.865 4.461 1 95.88 65 ARG B N 1
ATOM 1599 C CA . ARG B 1 65 ? 19.859 -4.234 4.141 1 95.88 65 ARG B CA 1
ATOM 1600 C C . ARG B 1 65 ? 19.422 -4.609 2.725 1 95.88 65 ARG B C 1
ATOM 1602 O O . ARG B 1 65 ? 19.875 -5.621 2.184 1 95.88 65 ARG B O 1
ATOM 1609 N N . ARG B 1 66 ? 18.594 -3.783 2.152 1 94.88 66 ARG B N 1
ATOM 1610 C CA . ARG B 1 66 ? 18.016 -4.148 0.862 1 94.88 66 ARG B CA 1
ATOM 1611 C C . ARG B 1 66 ? 18.359 -3.111 -0.202 1 94.88 66 ARG B C 1
ATOM 1613 O O . ARG B 1 66 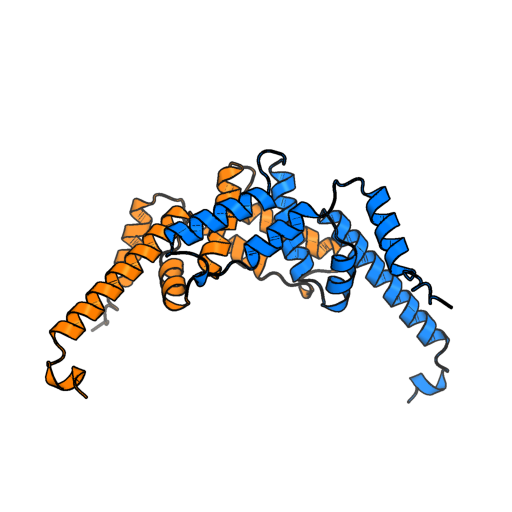? 18.547 -1.935 0.112 1 94.88 66 ARG B O 1
ATOM 1620 N N . THR B 1 67 ? 18.422 -3.666 -1.433 1 97.19 67 THR B N 1
ATOM 1621 C CA . THR B 1 67 ? 18.625 -2.775 -2.568 1 97.19 67 THR B CA 1
ATOM 1622 C C . THR B 1 67 ? 17.312 -2.109 -2.982 1 97.19 67 THR B C 1
ATOM 1624 O O . THR B 1 67 ? 16.25 -2.473 -2.488 1 97.19 67 THR B O 1
ATOM 1627 N N . LYS B 1 68 ? 17.391 -1.168 -3.818 1 98.12 68 LYS B N 1
ATOM 1628 C CA . LYS B 1 68 ? 16.203 -0.493 -4.32 1 98.12 68 LYS B CA 1
ATOM 1629 C C . LYS B 1 68 ? 15.258 -1.48 -5 1 98.12 68 LYS B C 1
ATOM 1631 O O . LYS B 1 68 ? 14.047 -1.419 -4.801 1 98.12 68 LYS B O 1
ATOM 1636 N N . THR B 1 69 ? 15.867 -2.447 -5.715 1 97.94 69 THR B N 1
ATOM 1637 C CA . THR B 1 69 ? 15.062 -3.438 -6.43 1 97.94 69 THR B CA 1
ATOM 1638 C C . THR B 1 69 ? 14.359 -4.371 -5.449 1 97.94 69 THR B C 1
ATOM 1640 O O . THR B 1 69 ? 13.227 -4.785 -5.684 1 97.94 69 THR B O 1
ATOM 1643 N N . GLN B 1 70 ? 14.984 -4.645 -4.43 1 96.56 70 GLN B N 1
ATOM 1644 C CA . GLN B 1 70 ? 14.406 -5.504 -3.4 1 96.56 70 GLN B CA 1
ATOM 1645 C C . GLN B 1 70 ? 13.281 -4.789 -2.658 1 96.56 70 GLN B C 1
ATOM 1647 O O . GLN B 1 70 ? 12.281 -5.41 -2.295 1 96.56 70 GLN B O 1
ATOM 1652 N N . MET B 1 71 ? 13.43 -3.508 -2.361 1 97.5 71 MET B N 1
ATOM 1653 C CA . MET B 1 71 ? 12.359 -2.723 -1.753 1 97.5 71 MET B CA 1
ATOM 1654 C C . MET B 1 71 ? 11.148 -2.65 -2.676 1 97.5 71 MET B C 1
ATOM 1656 O O . MET B 1 71 ? 10.008 -2.832 -2.23 1 97.5 71 MET B O 1
ATOM 1660 N N . LEU B 1 72 ? 11.469 -2.43 -3.953 1 98.25 72 LEU B N 1
ATOM 1661 C CA . LEU B 1 72 ? 10.43 -2.422 -4.977 1 98.25 72 LEU B CA 1
ATOM 1662 C C . LEU B 1 72 ? 9.656 -3.736 -4.98 1 98.25 72 LEU B C 1
ATOM 1664 O O . LEU B 1 72 ? 8.422 -3.738 -5.043 1 98.25 72 LEU B O 1
ATOM 1668 N N . ASP B 1 73 ? 10.359 -4.797 -4.867 1 98.19 73 ASP B N 1
ATOM 1669 C CA . ASP B 1 73 ? 9.758 -6.125 -4.906 1 98.19 73 ASP B CA 1
ATOM 1670 C C . ASP B 1 73 ? 8.805 -6.336 -3.732 1 98.19 73 ASP B C 1
ATOM 1672 O O . ASP B 1 73 ? 7.77 -6.98 -3.879 1 98.19 73 ASP B O 1
ATOM 1676 N N . LEU B 1 74 ? 9.164 -5.793 -2.574 1 97.69 74 LEU B N 1
ATOM 1677 C CA . LEU B 1 74 ? 8.305 -5.926 -1.403 1 97.69 74 LEU B CA 1
ATOM 1678 C C . LEU B 1 74 ? 6.98 -5.199 -1.619 1 97.69 74 LEU B C 1
ATOM 1680 O O . LEU B 1 74 ? 5.922 -5.723 -1.268 1 97.69 74 LEU B O 1
ATOM 1684 N N . VAL B 1 75 ? 7.047 -4.043 -2.252 1 98.69 75 VAL B N 1
ATOM 1685 C CA . VAL B 1 75 ? 5.848 -3.266 -2.539 1 98.69 75 VAL B CA 1
ATOM 1686 C C . VAL B 1 75 ? 5.012 -3.973 -3.605 1 98.69 75 VAL B C 1
ATOM 1688 O O . VAL B 1 75 ? 3.787 -4.051 -3.492 1 98.69 75 VAL B O 1
ATOM 1691 N N . ILE B 1 76 ? 5.637 -4.508 -4.594 1 98.81 76 ILE B N 1
ATOM 1692 C CA . ILE B 1 76 ? 4.977 -5.27 -5.652 1 98.81 76 ILE B CA 1
ATOM 1693 C C . ILE B 1 76 ? 4.316 -6.512 -5.059 1 98.81 76 ILE B C 1
ATOM 1695 O O . ILE B 1 76 ? 3.156 -6.805 -5.355 1 98.81 76 ILE B O 1
ATOM 1699 N N . LEU B 1 77 ? 5.082 -7.195 -4.184 1 98.5 77 LEU B N 1
ATOM 1700 C CA . LEU B 1 77 ? 4.562 -8.398 -3.537 1 98.5 77 LEU B CA 1
ATOM 1701 C C . LEU B 1 77 ? 3.285 -8.086 -2.764 1 98.5 77 LEU B C 1
ATOM 1703 O O . LEU B 1 77 ? 2.293 -8.812 -2.879 1 98.5 77 LEU B O 1
ATOM 1707 N N . GLU B 1 78 ? 3.295 -7.043 -2.037 1 98.56 78 GLU B N 1
ATOM 1708 C CA . GLU B 1 78 ? 2.115 -6.625 -1.287 1 98.56 78 GLU B CA 1
ATOM 1709 C C . GLU B 1 78 ? 0.909 -6.449 -2.207 1 98.56 78 GLU B C 1
ATOM 1711 O O . GLU B 1 78 ? -0.169 -6.98 -1.933 1 98.56 78 GLU B O 1
ATOM 1716 N N . GLN B 1 79 ? 1.123 -5.715 -3.318 1 98.81 79 GLN B N 1
ATOM 1717 C CA . GLN B 1 79 ? 0.019 -5.426 -4.227 1 98.81 79 GLN B CA 1
ATOM 1718 C C . GLN B 1 79 ? -0.398 -6.672 -5 1 98.81 79 GLN B C 1
ATOM 1720 O O . GLN B 1 79 ? -1.583 -6.871 -5.273 1 98.81 79 GLN B O 1
ATOM 1725 N N . PHE B 1 80 ? 0.56 -7.492 -5.426 1 98.88 80 PHE B N 1
ATOM 1726 C CA . PHE B 1 80 ? 0.272 -8.734 -6.129 1 98.88 80 PHE B CA 1
ATOM 1727 C C . PHE B 1 80 ? -0.651 -9.625 -5.305 1 98.88 80 PHE B C 1
ATOM 1729 O O . PHE B 1 80 ? -1.655 -10.125 -5.812 1 98.88 80 PHE B O 1
ATOM 1736 N N . LEU B 1 81 ? -0.348 -9.758 -4.004 1 98.44 81 LEU B N 1
ATOM 1737 C CA . LEU B 1 81 ? -1.164 -10.586 -3.119 1 98.44 81 LEU B CA 1
ATOM 1738 C C . LEU B 1 81 ? -2.561 -9.992 -2.959 1 98.44 81 LEU B C 1
ATOM 1740 O O . LEU B 1 81 ? -3.547 -10.727 -2.898 1 98.44 81 LEU B O 1
ATOM 1744 N N . ALA B 1 82 ? -2.637 -8.703 -2.965 1 97.94 82 ALA B N 1
ATOM 1745 C CA . ALA B 1 82 ? -3.891 -8 -2.703 1 97.94 82 ALA B CA 1
ATOM 1746 C C . ALA B 1 82 ? -4.855 -8.148 -3.877 1 97.94 82 ALA B C 1
ATOM 1748 O O . ALA B 1 82 ? -6.074 -8.07 -3.701 1 97.94 82 ALA B O 1
ATOM 1749 N N . VAL B 1 83 ? -4.371 -8.367 -5.066 1 98.5 83 VAL B N 1
ATOM 1750 C CA . VAL B 1 83 ? -5.242 -8.344 -6.238 1 98.5 83 VAL B CA 1
ATOM 1751 C C . VAL B 1 83 ? -5.621 -9.773 -6.625 1 98.5 83 VAL B C 1
ATOM 1753 O O . VAL B 1 83 ? -6.469 -9.984 -7.496 1 98.5 83 VAL B O 1
ATOM 1756 N N . LEU B 1 84 ? -5.051 -10.734 -6.051 1 98.5 84 LEU B N 1
ATOM 1757 C CA . LEU B 1 84 ? -5.371 -12.133 -6.332 1 98.5 84 LEU B CA 1
ATOM 1758 C C . LEU B 1 84 ? -6.781 -12.469 -5.859 1 98.5 84 LEU B C 1
ATOM 1760 O O . LEU B 1 84 ? -7.223 -11.984 -4.816 1 98.5 84 LEU B O 1
ATOM 1764 N N . PRO B 1 85 ? -7.465 -13.352 -6.605 1 97.81 85 PRO B N 1
ATOM 1765 C CA . PRO B 1 85 ? -8.719 -13.891 -6.07 1 97.81 85 PRO B CA 1
ATOM 1766 C C . PRO B 1 85 ? -8.547 -14.508 -4.684 1 97.81 85 PRO B C 1
ATOM 1768 O O . PRO B 1 85 ? -7.504 -15.094 -4.391 1 97.81 85 PRO B O 1
ATOM 1771 N N . LEU B 1 86 ? -9.508 -14.453 -3.932 1 97.44 86 LEU B N 1
ATOM 1772 C CA . LEU B 1 86 ? -9.453 -14.758 -2.504 1 97.44 86 LEU B CA 1
ATOM 1773 C C . LEU B 1 86 ? -8.891 -16.156 -2.264 1 97.44 86 LEU B C 1
ATOM 1775 O O . LEU B 1 86 ? -8.039 -16.344 -1.39 1 97.44 86 LEU B O 1
ATOM 1779 N N . GLU B 1 87 ? -9.383 -17.109 -3.045 1 95.94 87 GLU B N 1
ATOM 1780 C CA . GLU B 1 87 ? -8.945 -18.484 -2.834 1 95.94 87 GLU B CA 1
ATOM 1781 C C . GLU B 1 87 ? -7.453 -18.641 -3.113 1 95.94 87 GLU B C 1
ATOM 1783 O O . GLU B 1 87 ? -6.746 -19.328 -2.375 1 95.94 87 GLU B O 1
ATOM 1788 N N . ILE B 1 88 ? -7.016 -18 -4.168 1 97.56 88 ILE B N 1
ATOM 1789 C CA . ILE B 1 88 ? -5.602 -18.047 -4.523 1 97.56 88 ILE B CA 1
ATOM 1790 C C . ILE B 1 88 ? -4.781 -17.281 -3.49 1 97.56 88 ILE B C 1
ATOM 1792 O O . ILE B 1 88 ? -3.75 -17.766 -3.021 1 97.56 88 ILE B O 1
ATOM 1796 N N . GLU B 1 89 ? -5.246 -16.172 -3.191 1 97.56 89 GLU B N 1
ATOM 1797 C CA . GLU B 1 89 ? -4.574 -15.312 -2.23 1 97.56 89 GLU B CA 1
ATOM 1798 C C . GLU B 1 89 ? -4.371 -16.016 -0.894 1 97.56 89 GLU B C 1
ATOM 1800 O O . GLU B 1 89 ? -3.273 -15.984 -0.331 1 97.56 89 GLU B O 1
ATOM 1805 N N . SER B 1 90 ? -5.426 -16.562 -0.33 1 96.12 90 SE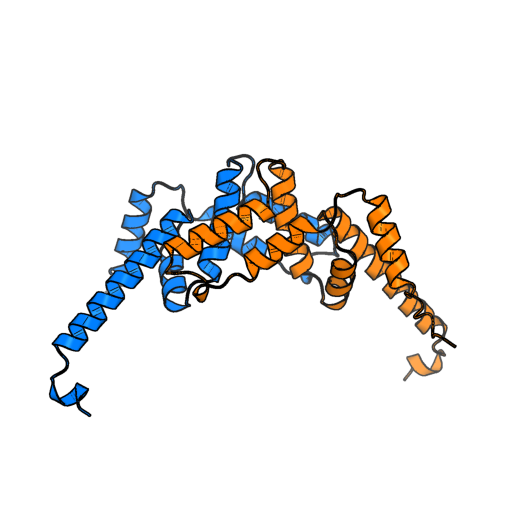R B N 1
ATOM 1806 C CA . SER B 1 90 ? -5.355 -17.25 0.951 1 96.12 90 SER B CA 1
ATOM 1807 C C . SER B 1 90 ? -4.305 -18.359 0.923 1 96.12 90 SER B C 1
ATOM 1809 O O . SER B 1 90 ? -3.512 -18.484 1.858 1 96.12 90 SER B O 1
ATOM 1811 N N . TRP B 1 91 ? -4.277 -19.094 -0.114 1 95.5 91 TRP B N 1
ATOM 1812 C CA . TRP B 1 91 ? -3.318 -20.172 -0.282 1 95.5 91 TRP B CA 1
ATOM 1813 C C . TRP B 1 91 ? -1.893 -19.641 -0.348 1 95.5 91 TRP B C 1
ATOM 1815 O O . TRP B 1 91 ? -0.995 -20.156 0.323 1 95.5 91 TRP B O 1
ATOM 1825 N N . VAL B 1 92 ? -1.689 -18.688 -1.166 1 96.56 92 VAL B N 1
ATOM 1826 C CA . VAL B 1 92 ? -0.355 -18.125 -1.364 1 96.56 92 VAL B CA 1
ATOM 1827 C C . VAL B 1 92 ? 0.149 -17.516 -0.06 1 96.56 92 VAL B C 1
ATOM 1829 O O . VAL B 1 92 ? 1.313 -17.688 0.306 1 96.56 92 VAL B O 1
ATOM 1832 N N . ARG B 1 93 ? -0.708 -16.828 0.685 1 94.69 93 ARG B N 1
ATOM 1833 C CA . ARG B 1 93 ? -0.327 -16.203 1.953 1 94.69 93 ARG B CA 1
ATOM 1834 C C . ARG B 1 93 ? 0.068 -17.266 2.977 1 94.69 93 ARG B C 1
ATOM 1836 O O . ARG B 1 93 ? 0.973 -17.047 3.785 1 94.69 93 ARG B O 1
ATOM 1843 N N . GLU B 1 94 ? -0.635 -18.312 2.922 1 92.75 94 GLU B N 1
ATOM 1844 C CA . GLU B 1 94 ? -0.304 -19.406 3.828 1 92.75 94 GLU B CA 1
ATOM 1845 C C . GLU B 1 94 ? 1.097 -19.938 3.553 1 92.75 94 GLU B C 1
ATOM 1847 O O . GLU B 1 94 ? 1.77 -20.422 4.465 1 92.75 94 GLU B O 1
ATOM 1852 N N . CYS B 1 95 ? 1.537 -19.828 2.346 1 91 95 CYS B N 1
ATOM 1853 C CA . CYS B 1 95 ? 2.855 -20.312 1.946 1 91 95 CYS B CA 1
ATOM 1854 C C . CYS B 1 95 ? 3.926 -19.266 2.219 1 91 95 CYS B C 1
ATOM 1856 O O . CYS B 1 95 ? 5.113 -19.516 2.023 1 91 95 CYS B O 1
ATOM 1858 N N . ARG B 1 96 ? 3.604 -18.016 2.566 1 90.94 96 ARG B N 1
ATOM 1859 C CA . ARG B 1 96 ? 4.445 -16.922 3.055 1 90.94 96 ARG B CA 1
ATOM 1860 C C . ARG B 1 96 ? 5.574 -16.625 2.072 1 90.94 96 ARG B C 1
ATOM 1862 O O . ARG B 1 96 ? 6.746 -16.609 2.449 1 90.94 96 ARG B O 1
ATOM 1869 N N . PRO B 1 97 ? 5.215 -16.219 0.853 1 94.38 97 PRO B N 1
ATOM 1870 C CA . PRO B 1 97 ? 6.273 -15.859 -0.092 1 94.38 97 PRO B CA 1
ATOM 1871 C C . PRO B 1 97 ? 7.07 -14.633 0.357 1 94.38 97 PRO B C 1
ATOM 1873 O O . PRO B 1 97 ? 6.508 -13.711 0.949 1 94.38 97 PRO B O 1
ATOM 1876 N N . GLU B 1 98 ? 8.32 -14.672 0.005 1 92.69 98 GLU B N 1
ATOM 1877 C CA . GLU B 1 98 ? 9.188 -13.555 0.38 1 92.69 98 GLU B CA 1
ATOM 1878 C C 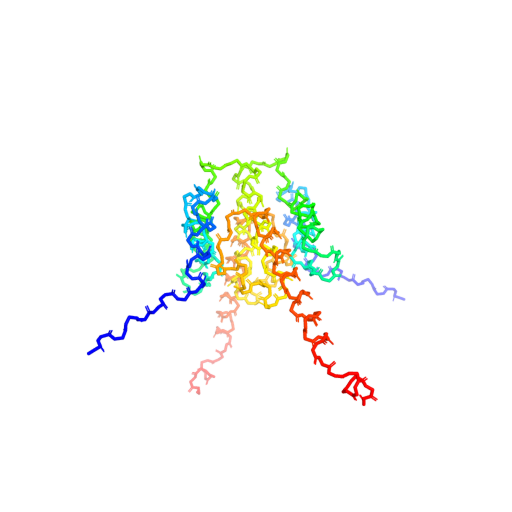. GLU B 1 98 ? 9.469 -12.656 -0.818 1 92.69 98 GLU B C 1
ATOM 1880 O O . GLU B 1 98 ? 9.961 -11.539 -0.655 1 92.69 98 GLU B O 1
ATOM 1885 N N . THR B 1 99 ? 9.219 -13.094 -1.963 1 95.44 99 THR B N 1
ATOM 1886 C CA . THR B 1 99 ? 9.398 -12.32 -3.186 1 95.44 99 THR B CA 1
ATOM 1887 C C . THR B 1 99 ? 8.156 -12.406 -4.066 1 95.44 99 THR B C 1
ATOM 1889 O O . THR B 1 99 ? 7.355 -13.328 -3.932 1 95.44 99 THR B O 1
ATOM 1892 N N . SER B 1 100 ? 8.055 -11.484 -4.969 1 97.81 100 SER B N 1
ATOM 1893 C CA . SER B 1 100 ? 6.926 -11.5 -5.895 1 97.81 100 SER B CA 1
ATOM 1894 C C . SER B 1 100 ? 7.008 -12.688 -6.844 1 97.81 100 SER B C 1
ATOM 1896 O O . SER B 1 100 ? 5.984 -13.289 -7.184 1 97.81 100 SER B O 1
ATOM 1898 N N . SER B 1 101 ? 8.227 -13.039 -7.207 1 97.94 101 SER B N 1
ATOM 1899 C CA . SER B 1 101 ? 8.414 -14.18 -8.094 1 97.94 101 SER B CA 1
ATOM 1900 C C . SER B 1 101 ? 7.977 -15.477 -7.43 1 97.94 101 SER B C 1
ATOM 1902 O O . SER B 1 101 ? 7.379 -16.344 -8.078 1 97.94 101 SER B O 1
ATOM 1904 N N . GLU B 1 102 ? 8.273 -15.594 -6.176 1 96.69 102 GLU B N 1
ATOM 1905 C CA . GLU B 1 102 ? 7.82 -16.766 -5.426 1 96.69 102 GLU B CA 1
ATOM 1906 C C . GLU B 1 102 ? 6.297 -16.812 -5.344 1 96.69 102 GLU B C 1
ATOM 1908 O O . GLU B 1 102 ? 5.691 -17.875 -5.496 1 96.69 102 GLU B O 1
ATOM 1913 N N . ALA B 1 103 ? 5.715 -15.688 -5.129 1 97.88 103 ALA B N 1
ATOM 1914 C CA . ALA B 1 103 ? 4.258 -15.602 -5.047 1 97.88 103 ALA B CA 1
ATOM 1915 C C . ALA B 1 103 ? 3.609 -16 -6.367 1 97.88 103 ALA B C 1
ATOM 1917 O O . ALA B 1 103 ? 2.596 -16.703 -6.383 1 97.88 103 ALA B O 1
ATOM 1918 N N . VAL B 1 104 ? 4.223 -15.617 -7.441 1 98.62 104 VAL B N 1
ATOM 1919 C CA . VAL B 1 104 ? 3.734 -15.969 -8.773 1 98.62 104 VAL B CA 1
ATOM 1920 C C . VAL B 1 104 ? 3.773 -17.484 -8.953 1 98.62 104 VAL B C 1
ATOM 1922 O O . VAL B 1 104 ? 2.793 -18.094 -9.391 1 98.62 104 VAL B O 1
ATOM 1925 N N . ALA B 1 105 ? 4.879 -18.031 -8.609 1 98 105 ALA B N 1
ATOM 1926 C CA . ALA B 1 105 ? 5.043 -19.469 -8.758 1 98 105 ALA B CA 1
ATOM 1927 C C . ALA B 1 105 ? 3.994 -20.219 -7.953 1 98 105 ALA B C 1
ATOM 1929 O O . ALA B 1 105 ? 3.412 -21.203 -8.438 1 98 105 ALA B O 1
ATOM 1930 N N . LEU B 1 106 ? 3.77 -19.734 -6.746 1 97.19 106 LEU B N 1
ATOM 1931 C CA . LEU B 1 106 ? 2.777 -20.359 -5.879 1 97.19 106 LEU B CA 1
ATOM 1932 C C 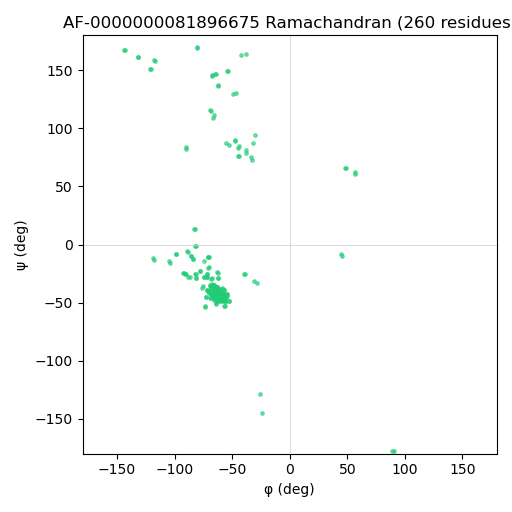. LEU B 1 106 ? 1.377 -20.219 -6.465 1 97.19 106 LEU B C 1
ATOM 1934 O O . LEU B 1 106 ? 0.604 -21.188 -6.469 1 97.19 106 LEU B O 1
ATOM 1938 N N . ALA B 1 107 ? 1.039 -19.062 -6.953 1 98.19 107 ALA B N 1
ATOM 1939 C CA . ALA B 1 107 ? -0.268 -18.828 -7.559 1 98.19 107 ALA B CA 1
ATOM 1940 C C . ALA B 1 107 ? -0.482 -19.703 -8.781 1 98.19 107 ALA B C 1
ATOM 1942 O O . ALA B 1 107 ? -1.546 -20.312 -8.938 1 98.19 107 ALA B O 1
ATOM 1943 N N . GLU B 1 108 ? 0.489 -19.75 -9.609 1 97.88 108 GLU B N 1
ATOM 1944 C CA . GLU B 1 108 ? 0.411 -20.594 -10.805 1 97.88 108 GLU B CA 1
ATOM 1945 C C . GLU B 1 108 ? 0.293 -22.062 -10.438 1 97.88 108 GLU B C 1
ATOM 1947 O O . GLU B 1 108 ? -0.439 -22.812 -11.094 1 97.88 108 GLU B O 1
ATOM 1952 N N . GLY B 1 109 ? 1.032 -22.469 -9.484 1 96.19 109 GLY B N 1
ATOM 1953 C CA . GLY B 1 109 ? 0.889 -23.828 -8.984 1 96.19 109 GLY B CA 1
ATOM 1954 C C . GLY B 1 109 ? -0.518 -24.156 -8.516 1 96.19 109 GLY B C 1
ATOM 1955 O O . GLY B 1 109 ? -1.046 -25.219 -8.797 1 96.19 109 GLY B O 1
ATOM 1956 N N . PHE B 1 110 ? -1.052 -23.281 -7.789 1 95 110 PHE B N 1
ATOM 1957 C CA . PHE B 1 110 ? -2.418 -23.438 -7.305 1 95 110 PHE B CA 1
ATOM 1958 C C . PHE B 1 110 ? -3.389 -23.625 -8.469 1 95 110 PHE B C 1
ATOM 1960 O O . PHE B 1 110 ? -4.258 -24.484 -8.422 1 95 110 PHE B O 1
ATOM 1967 N N . LEU B 1 111 ? -3.248 -22.781 -9.445 1 95.06 111 LEU B N 1
ATOM 1968 C CA . LEU B 1 111 ? -4.129 -22.828 -10.609 1 95.06 111 LEU B CA 1
ATOM 1969 C C . LEU B 1 111 ? -3.996 -24.172 -11.336 1 95.06 111 LEU B C 1
ATOM 1971 O O . LEU B 1 111 ? -4.988 -24.719 -11.812 1 95.06 111 LEU B O 1
ATOM 1975 N N . LEU B 1 112 ? -2.799 -24.672 -11.422 1 92.81 112 LEU B N 1
ATOM 1976 C CA . LEU B 1 112 ? -2.559 -25.969 -12.055 1 92.81 112 LEU B CA 1
ATOM 1977 C C . LEU B 1 112 ? -3.248 -27.078 -11.281 1 92.81 112 LEU B C 1
ATOM 1979 O O . LEU B 1 112 ? -3.855 -27.969 -11.883 1 92.81 112 LEU B O 1
ATOM 1983 N N . MET B 1 113 ? -3.137 -27.016 -9.977 1 91.31 113 MET B N 1
ATOM 1984 C CA . MET B 1 113 ? -3.777 -28 -9.125 1 91.31 113 MET B CA 1
ATOM 1985 C C . MET B 1 113 ? -5.293 -27.969 -9.289 1 91.31 113 MET B C 1
ATOM 1987 O O . MET B 1 113 ? -5.941 -29.016 -9.344 1 91.31 113 MET B O 1
ATOM 1991 N N . GLN B 1 114 ? -5.887 -26.859 -9.32 1 89.56 114 GLN B N 1
ATOM 1992 C CA . GLN B 1 114 ? -7.328 -26.703 -9.484 1 89.56 114 GLN B CA 1
ATOM 1993 C C . GLN B 1 114 ? -7.793 -27.234 -10.836 1 89.56 114 GLN B C 1
ATOM 1995 O O . GLN B 1 114 ? -8.867 -27.844 -10.938 1 89.56 114 GLN B O 1
ATOM 2000 N N . ALA B 1 115 ? -7.039 -26.938 -11.797 1 88.62 115 ALA B N 1
ATOM 2001 C CA . ALA B 1 115 ? -7.371 -27.406 -13.141 1 88.62 115 ALA B CA 1
ATOM 2002 C C . ALA B 1 115 ? -7.371 -28.938 -13.195 1 88.62 115 ALA B C 1
ATOM 2004 O O . ALA B 1 115 ? -8.234 -29.531 -13.836 1 88.62 115 ALA B O 1
ATOM 2005 N N . GLU B 1 116 ? -6.445 -29.5 -12.633 1 86.44 116 GLU B N 1
ATOM 2006 C CA . GLU B 1 116 ? -6.344 -30.953 -12.586 1 86.44 116 GLU B CA 1
ATOM 2007 C C . GLU B 1 116 ? -7.516 -31.562 -11.82 1 86.44 116 GLU B C 1
ATOM 2009 O O . GLU B 1 116 ? -8.039 -32.625 -12.211 1 86.44 116 GLU B O 1
ATOM 2014 N N . GLU B 1 117 ? -7.816 -30.922 -10.742 1 84 117 GLU B N 1
ATOM 2015 C CA . GLU B 1 117 ? -8.938 -31.406 -9.938 1 84 117 GLU B CA 1
ATOM 2016 C C . GLU B 1 117 ? -10.242 -31.344 -10.719 1 84 117 GLU B C 1
ATOM 2018 O O . GLU B 1 117 ? -11.07 -32.25 -10.625 1 84 117 GLU B O 1
ATOM 2023 N N . LYS B 1 118 ? -10.445 -30.312 -11.414 1 84.44 118 LYS B N 1
ATOM 2024 C CA . LYS B 1 118 ? -11.648 -30.156 -12.219 1 84.44 118 LYS B CA 1
ATOM 2025 C C . LYS B 1 118 ? -11.703 -31.188 -13.344 1 84.44 118 LYS B C 1
ATOM 2027 O O . LYS B 1 118 ? -12.773 -31.703 -13.672 1 84.44 118 LYS B O 1
ATOM 2032 N N . GLU B 1 119 ? -10.641 -31.469 -13.938 1 83.5 119 GLU B N 1
ATOM 2033 C CA . GLU B 1 119 ? -10.562 -32.469 -15 1 83.5 119 GLU B CA 1
ATOM 2034 C C . GLU B 1 119 ? -10.852 -33.875 -14.461 1 83.5 119 GLU B C 1
ATOM 2036 O O . GLU B 1 119 ? -11.531 -34.656 -15.109 1 83.5 119 GLU B O 1
ATOM 2041 N N . GLN B 1 120 ? -10.383 -34.094 -13.312 1 79.56 120 GLN B N 1
ATOM 2042 C CA . GLN B 1 120 ? -10.617 -35.375 -12.695 1 79.56 120 GLN B CA 1
ATOM 2043 C C . GLN B 1 120 ? -12.094 -35.562 -12.367 1 79.56 120 GLN B C 1
ATOM 2045 O O . GLN B 1 120 ? -12.633 -36.656 -12.555 1 79.56 120 GLN B O 1
ATOM 2050 N N . VAL B 1 121 ? -12.625 -34.531 -11.844 1 74.31 121 VAL B N 1
ATOM 2051 C CA . VAL B 1 121 ? -14.047 -34.625 -11.523 1 74.31 121 VAL B CA 1
ATOM 2052 C C . VAL B 1 121 ? -14.859 -34.781 -12.805 1 74.31 121 VAL B C 1
ATOM 2054 O O . VAL B 1 121 ? -15.836 -35.531 -12.836 1 74.31 121 VAL B O 1
ATOM 2057 N N . ARG B 1 122 ? -14.469 -34.094 -13.805 1 76.19 122 ARG B N 1
ATOM 2058 C CA . ARG B 1 122 ? -15.164 -34.219 -15.086 1 76.19 122 ARG B CA 1
ATOM 2059 C C . ARG B 1 122 ? -15.047 -35.625 -15.656 1 76.19 122 ARG B C 1
ATOM 2061 O O . ARG B 1 122 ? -15.984 -36.094 -16.297 1 76.19 122 ARG B O 1
ATOM 2068 N N . GLU B 1 123 ? -13.953 -36.156 -15.484 1 74.31 123 GLU B N 1
ATOM 2069 C CA . GLU B 1 123 ? -13.727 -37.5 -15.984 1 74.31 123 GLU B CA 1
ATOM 2070 C C . GLU B 1 123 ? -14.57 -38.531 -15.219 1 74.31 123 GLU B C 1
ATOM 2072 O O . GLU B 1 123 ? -14.969 -39.531 -15.773 1 74.31 123 GLU B O 1
ATOM 2077 N N . PHE B 1 124 ? -14.812 -38.125 -13.93 1 67.62 124 PHE B N 1
ATOM 2078 C CA . PHE B 1 124 ? -15.578 -39.062 -13.117 1 67.62 124 PHE B CA 1
ATOM 2079 C C . PHE B 1 124 ? -17.062 -38.75 -13.188 1 67.62 124 PHE B C 1
ATOM 2081 O O . PHE B 1 124 ? -17.906 -39.594 -12.859 1 67.62 124 PHE B O 1
ATOM 2088 N N . LEU B 1 125 ? -17.438 -37.5 -13.5 1 64.19 125 LEU B N 1
ATOM 2089 C CA . LEU B 1 125 ? -18.859 -37.219 -13.656 1 64.19 125 LEU B CA 1
ATOM 2090 C C . LEU B 1 125 ? -19.438 -37.938 -14.852 1 64.19 125 LEU B C 1
ATOM 2092 O O . LEU B 1 125 ? -18.906 -37.844 -15.969 1 64.19 125 LEU B O 1
ATOM 2096 N N . PRO B 1 126 ? -20.25 -38.938 -14.609 1 60.69 126 PRO B N 1
ATOM 2097 C CA . PRO B 1 126 ? -20.906 -39.656 -15.695 1 60.69 126 PRO B CA 1
ATOM 2098 C C . PRO B 1 126 ? -21.531 -38.719 -16.734 1 60.69 126 PRO B C 1
ATOM 2100 O O . PRO B 1 126 ? -21.938 -37.625 -16.406 1 60.69 126 PRO B O 1
ATOM 2103 N N . GLY B 1 127 ? -21.25 -38.938 -18.062 1 57.12 127 GLY B N 1
ATOM 2104 C CA . GLY B 1 127 ? -21.781 -38.25 -19.25 1 57.12 127 GLY B CA 1
ATOM 2105 C C . GLY B 1 127 ? -23.188 -37.75 -19.047 1 57.12 127 GLY B C 1
ATOM 2106 O O . GLY B 1 127 ? -23.578 -36.719 -19.609 1 57.12 127 GLY B O 1
ATOM 2107 N N . TYR B 1 128 ? -24 -38.469 -18.219 1 60.16 128 TYR B N 1
ATOM 2108 C CA . TYR B 1 128 ? -25.406 -38.125 -18.094 1 60.16 128 TYR B CA 1
ATOM 2109 C C . TYR B 1 128 ? -25.609 -36.906 -17.188 1 60.16 128 TYR B C 1
ATOM 2111 O O . TYR B 1 128 ? -26.641 -36.25 -17.25 1 60.16 128 TYR B O 1
ATOM 2119 N N . LEU B 1 129 ? -24.688 -36.562 -16.281 1 56.84 129 LEU B N 1
ATOM 2120 C CA . LEU B 1 129 ? -24.875 -35.406 -15.406 1 56.84 129 LEU B CA 1
ATOM 2121 C C . LEU B 1 129 ? -24.5 -34.094 -16.125 1 56.84 129 LEU B C 1
ATOM 2123 O O . LEU B 1 129 ? -24.844 -33 -15.664 1 56.84 129 LEU B O 1
ATOM 2127 N N . LEU B 1 130 ? -23.656 -34.156 -17.094 1 51.22 130 LEU B N 1
ATOM 2128 C CA . LEU B 1 130 ? -23.266 -33 -17.906 1 51.22 130 LEU B CA 1
ATOM 2129 C C . LEU B 1 130 ? -24.391 -32.562 -18.828 1 51.22 130 LEU B C 1
ATOM 2131 O O . LEU B 1 130 ? -24.359 -31.484 -19.422 1 51.22 130 LEU B O 1
ATOM 2135 N N . ILE B 1 131 ? -25.266 -33.5 -19.219 1 53.69 131 ILE B N 1
ATOM 2136 C CA . ILE B 1 131 ? -26.328 -33.25 -20.172 1 53.69 131 ILE B CA 1
ATOM 2137 C C . ILE B 1 131 ? -27.531 -32.656 -19.469 1 53.69 131 ILE B C 1
ATOM 2139 O O . ILE B 1 131 ? -28.5 -32.25 -20.109 1 53.69 131 ILE B O 1
ATOM 2143 N N . TYR B 1 132 ? -27.578 -32.688 -18.078 1 45.44 132 TYR B N 1
ATOM 2144 C CA . TYR B 1 132 ? -28.766 -31.938 -17.656 1 45.44 132 TYR B CA 1
ATOM 2145 C C . TYR B 1 132 ? -28.484 -30.453 -17.578 1 45.44 132 TYR B C 1
ATOM 2147 O O . TYR B 1 132 ? -27.406 -30.031 -17.156 1 45.44 132 TYR B O 1
#

Solvent-accessible surface area (backbone atoms only — not comparable to full-atom values): 14829 Å² total; per-residue (Å²): 132,83,78,75,75,70,77,48,74,65,53,54,51,43,51,51,55,52,65,70,62,65,57,78,80,72,58,40,61,52,27,41,50,52,44,69,68,51,52,46,83,78,37,81,52,57,63,45,34,46,51,52,38,48,55,29,43,45,58,32,49,30,64,92,80,37,53,64,68,54,37,50,34,51,55,39,30,55,51,50,50,68,36,40,57,64,73,53,28,54,53,36,58,71,60,59,56,85,42,41,68,51,40,31,53,45,42,50,48,50,53,52,52,52,51,52,50,52,51,51,49,55,73,66,48,58,76,71,69,75,71,103,134,83,78,74,76,70,77,47,74,66,55,55,51,43,52,51,54,51,65,71,64,65,58,85,76,69,61,39,62,52,29,41,49,51,43,68,66,52,51,47,85,78,37,80,51,55,64,45,34,46,51,51,39,47,55,30,44,43,59,32,49,31,63,94,81,37,52,65,68,55,38,49,36,52,56,40,29,55,52,50,51,67,35,39,58,65,74,52,28,57,53,37,56,71,60,59,57,87,42,41,69,52,39,30,52,45,41,50,48,50,52,53,52,52,51,51,50,52,50,51,50,54,71,65,48,55,74,71,68,74,71,103

pLDDT: mean 82.74, std 21.44, range [29.42, 98.88]

Foldseek 3Di:
DPPPPPPPPLVVLLVVLCVVVVPPDDFLVVLVCCLVVDDPVVDDDDVGSVVVNVVSVCSNQVPVPDDPVLSVFSVVLVVLLVPDDPVLSVQLVSSPDSGNVSSVVSSVVVVVVVVVVVVVVVVVPPPVVVVD/DPPPPPPPPLNVVLVVLCVVVVPPADFLVVLVCCLVVDDPVVDDDDVGSVVVNVVSVCSNQVPVPDDPVLSVFSVVLVVLLVPDDPVLSVQLVSSRDSGNVSSVVSSVVVVVVVVVVVVVVVVVPPPVVVVD

Sequence (264 aa):
MEGKISSGPEAGRRGLVRKILGGEPGSSDEWRQRFRQFHYQEAEGPREVCSRLHELCLQWLKPERRTKTQMLDLVILEQFLAVLPLEIESWVRECRPETSSEAVALAEGFLLMQAEEKEQVREFLPGYLLIYMEGKISSGPEAGRRGLVRKILGGEPGSSDEWRQRFRQFHYQEAEGPREVCSRLHELCLQWLKPERRTKTQMLDLVILEQFLAVLPLEIESWVRECRPETSSEAVALAEGFLLMQAEEKEQVREFLPGYLLIY